Protein AF-A0A409VZ09-F1 (afdb_monomer_lite)

Sequence (257 aa):
GIKTQTAHHTEFPSAEPDEHDSYLRKPVVLPESSNTLRLLLQFVHPTSSKFPELSLLPAYELLELYCASKKYGIAAALEAASGAMFSNPAKSLGELLRQRTEFSTDGMLDIYAHSCITLPLRSVISAIPAEYHPAYRQYYNKWKSFWKASLKATRKIHPVRTMCPLARPLESYAYDMLSVELPLTGQWSKTMPLPHNDARPDFAHPLCCQAGYLTWILNGEKRALELPTFSQIMSMKAGHRSGSKKSKAGDVTSSST

Organism: NCBI:txid181874

Secondary structure (DSSP, 8-state):
------------------GGGGGGG------S-HHHHHHHHHHH-TT--S----TTS-HHHHHHHHHHHHHHT-HHHHHHHHHHHHTSHHHHHHHHHHH-S--TT-HHHHHHHHHTTTS-HHHHHHHS-GGGHHHHHHHHHHHHHHHHHHHHHHHHHS-TTS--TTHHHHHHHHHHHHH--S----PPPS----SSTT--HHHHHHHHHHHHHHHHHHTT--S---PPPHHHHHHHHHTTSSS--------------

Foldseek 3Di:
DDDDDDDDDDDDPDDDPPPVVVPVDDDDDDPADPVLVVLLVLLVDPPNPDRDDLLPDQLVSLVSNLVVCVVVVSVVSNVVSVCNCLVPLLLSLQRVQVPDPDLQPPVVNLVSLVSCLQPDLVSSCVNHDVVLNVLSVVLSVLVLVVLVVLLVQVCVVVPPPPPPPVVVVSVVVSCVSVVDPDDDPDDDDLDDDDPDPPDRPVVVVVVSCVVSVVVCVVVVVPDDPPSDGSSRSVVVVVVPPPPDPPPPPDPPDDDDD

pLDDT: mean 71.34, std 20.99, range [31.17, 97.19]

Structure (mmCIF, N/CA/C/O backbone):
data_AF-A0A409VZ09-F1
#
_entry.id   AF-A0A409VZ09-F1
#
loop_
_atom_site.group_PDB
_atom_site.id
_atom_site.type_symbol
_atom_site.label_atom_id
_atom_site.label_alt_id
_atom_site.label_comp_id
_atom_site.label_asym_id
_atom_site.label_entity_id
_atom_site.label_seq_id
_atom_site.pdbx_PDB_ins_code
_atom_site.Cartn_x
_atom_site.Cartn_y
_atom_site.Cartn_z
_atom_site.occupancy
_atom_site.B_iso_or_equiv
_atom_site.auth_seq_id
_atom_site.auth_comp_id
_atom_site.auth_asym_id
_atom_site.auth_atom_id
_atom_site.pdbx_PDB_model_num
ATOM 1 N N . GLY A 1 1 ? -29.317 66.095 57.770 1.00 42.78 1 GLY A N 1
ATOM 2 C CA . GLY A 1 1 ? -30.447 65.535 57.007 1.00 42.78 1 GLY A CA 1
ATOM 3 C C . GLY A 1 1 ? -29.894 64.659 55.909 1.00 42.78 1 GLY A C 1
ATOM 4 O O . GLY A 1 1 ? -29.153 65.164 55.078 1.00 42.78 1 GLY A O 1
ATOM 5 N N . ILE A 1 2 ? -30.166 63.357 55.966 1.00 38.47 2 ILE A N 1
ATOM 6 C CA . ILE A 1 2 ? -29.650 62.359 55.020 1.00 38.47 2 ILE A CA 1
ATOM 7 C C . ILE A 1 2 ? -30.627 62.301 53.840 1.00 38.47 2 ILE A C 1
ATOM 9 O O . ILE A 1 2 ? -31.818 62.086 54.047 1.00 38.47 2 ILE A O 1
ATOM 13 N N . LYS A 1 3 ? -30.141 62.562 52.621 1.00 47.09 3 LYS A N 1
ATOM 14 C CA . LYS A 1 3 ? -30.932 62.462 51.387 1.00 47.09 3 LYS A CA 1
ATOM 15 C C . LYS A 1 3 ? -30.877 61.023 50.880 1.00 47.09 3 LYS A C 1
ATOM 17 O O . LYS A 1 3 ? -29.812 60.545 50.502 1.00 47.09 3 LYS A O 1
ATOM 22 N N . THR A 1 4 ? -32.019 60.351 50.876 1.00 51.09 4 THR A N 1
ATOM 23 C CA . THR A 1 4 ? -32.214 59.023 50.291 1.00 51.09 4 THR A CA 1
ATOM 24 C C . THR A 1 4 ? -32.259 59.153 48.765 1.00 51.09 4 THR A C 1
ATOM 26 O O . THR A 1 4 ? -33.110 59.865 48.236 1.00 51.09 4 THR A O 1
ATOM 29 N N . GLN A 1 5 ? -31.327 58.509 48.057 1.00 49.84 5 GLN A N 1
ATOM 30 C CA . GLN A 1 5 ? -31.364 58.371 46.598 1.00 49.84 5 GLN A CA 1
ATOM 31 C C . GLN A 1 5 ? -32.248 57.179 46.224 1.00 49.84 5 GLN A C 1
ATOM 33 O O . GLN A 1 5 ? -31.995 56.049 46.635 1.00 49.84 5 GLN A O 1
ATOM 38 N N . THR A 1 6 ? -33.289 57.448 45.444 1.00 56.72 6 THR A N 1
ATOM 39 C CA . THR A 1 6 ? -34.192 56.453 44.865 1.00 56.72 6 THR A CA 1
ATOM 40 C C . THR A 1 6 ? -33.496 55.786 43.678 1.00 56.72 6 THR A C 1
ATOM 42 O O . THR A 1 6 ? -33.195 56.445 42.683 1.00 56.72 6 THR A O 1
ATOM 45 N N . ALA A 1 7 ? -33.200 54.490 43.786 1.00 53.66 7 ALA A N 1
ATOM 46 C CA . ALA A 1 7 ? -32.628 53.707 42.697 1.00 53.66 7 ALA A CA 1
ATOM 47 C C . ALA A 1 7 ? -33.707 53.426 41.639 1.00 53.66 7 ALA A C 1
ATOM 49 O O . ALA A 1 7 ? -34.714 52.779 41.925 1.00 53.66 7 ALA A O 1
ATOM 50 N N . HIS A 1 8 ? -33.498 53.918 40.417 1.00 60.47 8 HIS A N 1
ATOM 51 C CA . HIS A 1 8 ? -34.313 53.557 39.263 1.00 60.47 8 HIS A CA 1
ATOM 52 C C . HIS A 1 8 ? -33.981 52.122 38.841 1.00 60.47 8 HIS A C 1
ATOM 54 O O . HIS A 1 8 ? -32.912 51.844 38.298 1.00 60.47 8 HIS A O 1
ATOM 60 N N . HIS A 1 9 ? -34.912 51.212 39.116 1.00 56.34 9 HIS A N 1
ATOM 61 C CA . HIS A 1 9 ? -34.886 49.837 38.639 1.00 56.34 9 HIS A CA 1
ATOM 62 C C . HIS A 1 9 ? -35.042 49.865 37.112 1.00 56.34 9 HIS A C 1
ATOM 64 O O . HIS A 1 9 ? -36.108 50.190 36.597 1.00 56.34 9 HIS A O 1
ATOM 70 N N . THR A 1 10 ? -33.956 49.604 36.385 1.00 63.22 10 THR A N 1
ATOM 71 C CA . THR A 1 10 ? -34.002 49.458 34.926 1.00 63.22 10 THR A CA 1
ATOM 72 C C . THR A 1 10 ? -34.293 47.988 34.654 1.00 63.22 10 THR A C 1
ATOM 74 O O . THR A 1 10 ? -33.448 47.132 34.914 1.00 63.22 10 THR A O 1
ATOM 77 N N . GLU A 1 11 ? -35.520 47.679 34.244 1.00 61.03 11 GLU A N 1
ATOM 78 C CA . GLU A 1 11 ? -35.901 46.333 33.817 1.00 61.03 11 GLU A CA 1
ATOM 79 C C . GLU A 1 11 ? -35.105 45.979 32.556 1.00 61.03 11 GLU A C 1
ATOM 81 O O . GLU A 1 11 ? -35.225 46.631 31.519 1.00 61.03 11 GLU A O 1
ATOM 86 N N . PHE A 1 12 ? -34.235 44.975 32.669 1.00 59.72 12 PHE A N 1
ATOM 87 C CA . PHE A 1 12 ? -33.528 44.421 31.523 1.00 59.72 12 PHE A CA 1
ATOM 88 C C . PHE A 1 12 ? -34.543 43.706 30.621 1.00 59.72 12 PHE A C 1
ATOM 90 O O . PHE A 1 12 ? -35.285 42.856 31.123 1.00 59.72 12 PHE A O 1
ATOM 97 N N . PRO A 1 13 ? -34.589 44.011 29.311 1.00 67.94 13 PRO A N 1
ATOM 98 C CA . PRO A 1 13 ? -35.443 43.285 28.386 1.00 67.94 13 PRO A CA 1
ATOM 99 C C . PRO A 1 13 ? -35.050 41.806 28.407 1.00 67.94 13 PRO A C 1
ATOM 101 O O . PRO A 1 13 ? -33.875 41.457 28.276 1.00 67.94 13 PRO A O 1
ATOM 104 N N . SER A 1 14 ? -36.047 40.951 28.633 1.00 65.50 14 SER A N 1
ATOM 105 C CA . SER A 1 14 ? -35.903 39.499 28.611 1.00 65.50 14 SER A CA 1
ATOM 106 C C . SER A 1 14 ? -35.392 39.100 27.227 1.00 65.50 14 SER A C 1
ATOM 108 O O . SER A 1 14 ? -36.095 39.283 26.236 1.00 65.50 14 SER A O 1
ATOM 110 N N . ALA A 1 15 ? -34.135 38.659 27.156 1.00 68.12 15 ALA A N 1
ATOM 111 C CA . ALA A 1 15 ? -33.522 38.205 25.920 1.00 68.12 15 ALA A CA 1
ATOM 112 C C . ALA A 1 15 ? -34.282 36.966 25.441 1.00 68.12 15 ALA A C 1
ATOM 114 O O . ALA A 1 15 ? -34.261 35.928 26.109 1.00 68.12 15 ALA A O 1
ATOM 115 N N . GLU A 1 16 ? -34.986 37.091 24.316 1.00 71.00 16 GLU A N 1
ATOM 116 C CA . GLU A 1 16 ? -35.539 35.930 23.631 1.00 71.00 16 GLU A CA 1
ATOM 117 C C . GLU A 1 16 ? -34.388 34.952 23.346 1.00 71.00 16 GLU A C 1
ATOM 119 O O . GLU A 1 16 ? -33.307 35.391 22.943 1.00 71.00 16 GLU A O 1
ATOM 124 N N . PRO A 1 17 ? -34.558 33.648 23.624 1.00 63.97 17 PRO A N 1
ATOM 125 C CA . PRO A 1 17 ? -33.506 32.671 23.401 1.00 63.97 17 PRO A CA 1
ATOM 126 C C . PRO A 1 17 ? -33.157 32.651 21.912 1.00 63.97 17 PRO A C 1
ATOM 128 O O . PRO A 1 17 ? -33.951 32.197 21.091 1.00 63.97 17 PRO A O 1
ATOM 131 N N . ASP A 1 18 ? -31.969 33.164 21.586 1.00 64.06 18 ASP A N 1
ATOM 132 C CA . ASP A 1 18 ? -31.390 33.165 20.246 1.00 64.06 18 ASP A CA 1
ATOM 133 C C . ASP A 1 18 ? -31.534 31.769 19.612 1.00 64.06 18 ASP A C 1
ATOM 135 O O . ASP A 1 18 ? -30.907 30.797 20.046 1.00 64.06 18 ASP A O 1
ATOM 139 N N . GLU A 1 19 ? -32.318 31.661 18.532 1.00 64.00 19 GLU A N 1
ATOM 140 C CA . GLU A 1 19 ? -32.475 30.436 17.724 1.00 64.00 19 GLU A CA 1
ATOM 141 C C . GLU A 1 19 ? -31.134 29.891 17.181 1.00 64.00 19 GLU A C 1
ATOM 143 O O . GLU A 1 19 ? -31.059 28.771 16.665 1.00 64.00 19 GLU A O 1
ATOM 148 N N . HIS A 1 20 ? -30.048 30.652 17.327 1.00 59.78 20 HIS A N 1
ATOM 149 C CA . HIS A 1 20 ? -28.695 30.256 16.962 1.00 59.78 20 HIS A CA 1
ATOM 150 C C . HIS A 1 20 ? -28.139 29.071 17.772 1.00 59.78 20 HIS A C 1
ATOM 152 O O . HIS A 1 20 ? -27.317 28.320 17.236 1.00 59.78 20 HIS A O 1
ATOM 158 N N . ASP A 1 21 ? -28.626 28.818 18.992 1.00 57.88 21 ASP A N 1
ATOM 159 C CA . ASP A 1 21 ? -28.161 27.690 19.823 1.00 57.88 21 ASP A CA 1
ATOM 160 C C . ASP A 1 21 ? -28.683 26.316 19.340 1.00 57.88 21 ASP A C 1
ATOM 162 O O . ASP A 1 21 ? -28.149 25.260 19.696 1.00 57.88 21 ASP A O 1
ATOM 166 N N . SER A 1 22 ? -29.690 26.306 18.456 1.00 61.69 22 SER A N 1
ATOM 167 C CA . SER A 1 22 ? -30.287 25.092 17.870 1.00 61.69 22 SER A CA 1
ATOM 168 C C . SER A 1 22 ? -29.342 24.351 16.908 1.00 61.69 22 SER A C 1
ATOM 170 O O . SER A 1 22 ? -29.410 23.126 16.753 1.00 61.69 22 SER A O 1
ATOM 172 N N . TYR A 1 23 ? -28.398 25.064 16.284 1.00 59.06 23 TYR A N 1
ATOM 173 C CA . TYR A 1 23 ? -27.475 24.475 15.307 1.00 59.06 23 TYR A CA 1
ATOM 174 C C . TYR A 1 23 ? -26.256 23.796 15.942 1.00 59.06 23 TYR A C 1
ATOM 176 O O . TYR A 1 23 ? -25.595 22.993 15.282 1.00 59.06 23 TYR A O 1
ATOM 184 N N . LEU A 1 24 ? -25.981 24.046 17.225 1.00 60.31 24 LEU A N 1
ATOM 185 C CA . LEU A 1 24 ? -24.760 23.585 17.893 1.00 60.31 24 LEU A CA 1
ATOM 186 C C . LEU A 1 24 ? -24.816 22.140 18.416 1.00 60.31 24 LEU A C 1
ATOM 188 O O . LEU A 1 24 ? -23.841 21.663 18.992 1.00 60.31 24 LEU A O 1
ATOM 192 N N . ARG A 1 25 ? -25.926 21.410 18.226 1.00 69.31 25 ARG A N 1
ATOM 193 C CA . ARG A 1 25 ? -26.103 20.063 18.814 1.00 69.31 25 ARG A CA 1
ATOM 194 C C . ARG A 1 25 ? -26.535 18.968 17.847 1.00 69.31 25 ARG A C 1
ATOM 196 O O . ARG A 1 25 ? -26.933 17.894 18.296 1.00 69.31 25 ARG A O 1
ATOM 203 N N . LYS A 1 26 ? -26.468 19.186 16.531 1.00 81.19 26 LYS A N 1
ATOM 204 C CA . LYS A 1 26 ? -26.746 18.090 15.591 1.00 81.19 26 LYS A CA 1
ATOM 205 C C . LYS A 1 26 ? -25.547 17.131 15.563 1.00 81.19 26 LYS A C 1
ATOM 207 O O . LYS A 1 26 ? -24.449 17.570 15.220 1.00 81.19 26 LYS A O 1
ATOM 212 N N . PRO A 1 27 ? -25.721 15.847 15.928 1.00 85.69 27 PRO A N 1
ATOM 213 C CA . PRO A 1 27 ? -24.630 14.884 15.897 1.00 85.69 27 PRO A CA 1
ATOM 214 C C . PRO A 1 27 ? -24.146 14.701 14.458 1.00 85.69 27 PRO A C 1
ATOM 216 O O . PRO A 1 27 ? -24.939 14.459 13.547 1.00 85.69 27 PRO A O 1
ATOM 219 N N . VAL A 1 28 ? -22.835 14.813 14.254 1.00 88.38 28 VAL A N 1
ATOM 220 C CA . VAL A 1 28 ? -22.210 14.535 12.960 1.00 88.38 28 VAL A CA 1
ATOM 221 C C . VAL A 1 28 ? -22.008 13.029 12.850 1.00 88.38 28 VAL A C 1
ATOM 223 O O . VAL A 1 28 ? -21.259 12.438 13.627 1.00 88.38 28 VAL A O 1
ATOM 226 N N . VAL A 1 29 ? -22.684 12.401 11.890 1.00 91.94 29 VAL A N 1
ATOM 227 C CA . VAL A 1 29 ? -22.508 10.974 11.601 1.00 91.94 29 VAL A CA 1
ATOM 228 C C . VAL A 1 29 ? -21.299 10.810 10.688 1.00 91.94 29 VAL A C 1
ATOM 230 O O . VAL A 1 29 ? -21.291 11.313 9.565 1.00 91.94 29 VAL A O 1
ATOM 233 N N . LEU A 1 30 ? -20.281 10.103 11.173 1.00 93.69 30 LEU A N 1
ATOM 234 C CA . LEU A 1 30 ? -19.078 9.774 10.413 1.00 93.69 30 LEU A CA 1
ATOM 235 C C . LEU A 1 30 ? -19.081 8.271 10.086 1.00 93.69 30 LEU A C 1
ATOM 237 O O . LEU A 1 30 ? -19.392 7.472 10.969 1.00 93.69 30 LEU A O 1
ATOM 241 N N . PRO A 1 31 ? -18.784 7.870 8.835 1.00 93.50 31 PRO A N 1
ATOM 242 C CA . PRO A 1 31 ? -18.840 6.468 8.417 1.00 93.50 31 PRO A CA 1
ATOM 243 C C . PRO A 1 31 ? -17.639 5.632 8.883 1.00 93.50 31 PRO A C 1
ATOM 245 O O . PRO A 1 31 ? -17.668 4.410 8.761 1.00 93.50 31 PRO A O 1
ATOM 248 N N . GLU A 1 32 ? -16.563 6.263 9.354 1.00 95.00 32 GLU A N 1
ATOM 249 C CA . GLU A 1 32 ? -15.364 5.566 9.812 1.00 95.00 32 GLU A CA 1
ATOM 250 C C . GLU A 1 32 ? -15.579 4.874 11.164 1.00 95.00 32 GLU A C 1
ATOM 252 O O . GLU A 1 32 ? -16.405 5.284 11.984 1.00 95.00 32 GLU A O 1
ATOM 257 N N . SER A 1 33 ? -14.791 3.829 11.425 1.00 95.31 33 SER A N 1
ATOM 258 C CA . SER A 1 33 ? -14.835 3.129 12.706 1.00 95.31 33 SER A CA 1
ATOM 259 C C . SER A 1 33 ? -14.464 4.060 13.867 1.00 95.31 33 SER A C 1
ATOM 261 O O . SER A 1 33 ? -13.650 4.982 13.738 1.00 95.31 33 SER A O 1
ATOM 263 N N . SER A 1 34 ? -15.029 3.791 15.047 1.00 95.56 34 SER A N 1
ATOM 264 C CA . SER A 1 34 ? -14.731 4.563 16.261 1.00 95.56 34 SER A CA 1
ATOM 265 C C . SER A 1 34 ? -13.236 4.562 16.598 1.00 95.56 34 SER A C 1
ATOM 267 O O . SER A 1 34 ? -12.713 5.570 17.074 1.00 95.56 34 SER A O 1
ATOM 269 N N . ASN A 1 35 ? -12.527 3.466 16.305 1.00 96.25 35 ASN A N 1
ATOM 270 C CA . ASN A 1 35 ? -11.086 3.375 16.514 1.00 96.25 35 ASN A CA 1
ATOM 271 C C . ASN A 1 35 ? -10.307 4.303 15.569 1.00 96.25 35 ASN A C 1
ATOM 273 O O . ASN A 1 35 ? -9.447 5.055 16.029 1.00 96.25 35 ASN A O 1
ATOM 277 N N . THR A 1 36 ? -10.655 4.316 14.279 1.00 96.88 36 THR A N 1
ATOM 278 C CA . THR A 1 36 ? -10.048 5.206 13.279 1.00 96.88 36 THR A CA 1
ATOM 279 C C . THR A 1 36 ? -10.264 6.678 13.629 1.00 96.88 36 THR A C 1
ATOM 281 O O . THR A 1 36 ? -9.314 7.462 13.624 1.00 96.88 36 THR A O 1
ATOM 284 N N . LEU A 1 37 ? -11.486 7.055 14.022 1.00 96.50 37 LEU A N 1
ATOM 285 C CA . LEU A 1 37 ? -11.794 8.423 14.456 1.00 96.50 37 LEU A CA 1
ATOM 286 C C . LEU A 1 37 ? -11.016 8.815 15.716 1.00 96.50 37 LEU A C 1
ATOM 288 O O . LEU A 1 37 ? -10.477 9.918 15.792 1.00 96.50 37 LEU A O 1
ATOM 292 N N . ARG A 1 38 ? -10.897 7.901 16.686 1.00 95.62 38 ARG A N 1
ATOM 293 C CA . ARG A 1 38 ? -10.099 8.121 17.897 1.00 95.62 38 ARG A CA 1
ATOM 294 C C . ARG A 1 38 ? -8.628 8.378 17.565 1.00 95.62 38 ARG A C 1
ATOM 296 O O . ARG A 1 38 ? -8.043 9.294 18.134 1.00 95.62 38 ARG A O 1
ATOM 303 N N . LEU A 1 39 ? -8.041 7.598 16.656 1.00 96.56 39 LEU A N 1
ATOM 304 C CA . LEU A 1 39 ? -6.657 7.790 16.213 1.00 96.56 39 LEU A CA 1
ATOM 305 C C . LEU A 1 39 ? -6.484 9.133 15.498 1.00 96.56 39 LEU A C 1
ATOM 307 O O . LEU A 1 39 ? -5.564 9.875 15.827 1.00 96.56 39 LEU A O 1
ATOM 311 N N . LEU A 1 40 ? -7.394 9.493 14.589 1.00 96.38 40 LEU A N 1
ATOM 312 C CA . LEU A 1 40 ? -7.363 10.794 13.914 1.00 96.38 40 LEU A CA 1
ATOM 313 C C . LEU A 1 40 ? -7.428 11.965 14.892 1.00 96.38 40 LEU A C 1
ATOM 315 O O . LEU A 1 40 ? -6.641 12.903 14.778 1.00 96.38 40 LEU A O 1
ATOM 319 N N . LEU A 1 41 ? -8.329 11.903 15.875 1.00 95.12 41 LEU A N 1
ATOM 320 C CA . LEU A 1 41 ? -8.459 12.953 16.882 1.00 95.12 41 LEU A CA 1
ATOM 321 C C . LEU A 1 41 ? -7.177 13.121 17.704 1.00 95.12 41 LEU A C 1
ATOM 323 O O . LEU A 1 41 ? -6.856 14.248 18.071 1.00 95.12 41 LEU A O 1
ATOM 327 N N . GLN A 1 42 ? -6.403 12.054 17.936 1.00 95.31 42 GLN A N 1
ATOM 328 C CA . GLN A 1 42 ? -5.097 12.166 18.598 1.00 95.31 42 GLN A CA 1
ATOM 329 C C . GLN A 1 42 ? -4.073 12.953 17.770 1.00 95.31 42 GLN A C 1
ATOM 331 O O . GLN A 1 42 ? -3.251 13.644 18.361 1.00 95.31 42 GLN A O 1
ATOM 336 N N . PHE A 1 43 ? -4.141 12.900 16.435 1.00 95.19 43 PHE A N 1
ATOM 337 C CA . PHE A 1 43 ? -3.289 13.716 15.559 1.00 95.19 43 PHE A CA 1
ATOM 338 C C . PHE A 1 43 ? -3.743 15.176 15.456 1.00 95.19 43 PHE A C 1
ATOM 340 O O . PHE A 1 43 ? -2.925 16.045 15.167 1.00 95.19 43 PHE A O 1
ATOM 347 N N . VAL A 1 44 ? -5.036 15.449 15.654 1.00 94.12 44 VAL A N 1
ATOM 348 C CA . VAL A 1 44 ? -5.598 16.809 15.579 1.00 94.12 44 VAL A CA 1
ATOM 349 C C . VAL A 1 44 ? -5.465 17.546 16.911 1.00 94.12 44 VAL A C 1
ATOM 351 O O . VAL A 1 44 ? -5.259 18.759 16.923 1.00 94.12 44 VAL A O 1
ATOM 354 N N . HIS A 1 45 ? -5.582 16.841 18.039 1.00 92.38 45 HIS A N 1
ATOM 355 C CA . HIS A 1 45 ? -5.544 17.472 19.353 1.00 92.38 45 HIS A CA 1
ATOM 356 C C . HIS A 1 45 ? -4.124 17.924 19.732 1.00 92.38 45 HIS A C 1
ATOM 358 O O . HIS A 1 45 ? -3.255 17.077 19.947 1.00 92.38 45 HIS A O 1
ATOM 364 N N . PRO A 1 46 ? -3.893 19.234 19.946 1.00 76.56 46 PRO A N 1
ATOM 365 C CA . PRO A 1 46 ? -2.568 19.763 20.280 1.00 76.56 46 PRO A CA 1
ATOM 366 C C . PRO A 1 46 ? -2.084 19.342 21.676 1.00 76.56 46 PRO A C 1
ATOM 368 O O . PRO A 1 46 ? -0.901 19.433 21.982 1.00 76.56 46 PRO A O 1
ATOM 371 N N . THR A 1 47 ? -2.996 18.887 22.539 1.00 81.19 47 THR A N 1
ATOM 372 C CA . THR A 1 47 ? -2.708 18.458 23.913 1.00 81.19 47 THR A CA 1
ATOM 373 C C . THR A 1 47 ? -2.270 16.999 24.020 1.00 81.19 47 THR A C 1
ATOM 375 O O . THR A 1 47 ? -1.809 16.582 25.084 1.00 81.19 47 THR A O 1
ATOM 378 N N . SER A 1 48 ? -2.382 16.215 22.944 1.00 76.94 48 SER A N 1
ATOM 379 C CA . SER A 1 48 ? -1.866 14.848 22.913 1.00 76.94 48 SER A CA 1
ATOM 380 C C . SER A 1 48 ? -0.344 14.896 22.841 1.00 76.94 48 SER A C 1
ATOM 382 O O . SER A 1 48 ? 0.248 15.010 21.775 1.00 76.94 48 SER A O 1
ATOM 384 N N . SER A 1 49 ? 0.313 14.798 23.994 1.00 74.56 49 SER A N 1
ATOM 385 C CA . SER A 1 49 ? 1.779 14.819 24.096 1.00 74.56 49 SER A CA 1
ATOM 386 C C . SER A 1 49 ? 2.468 13.612 23.448 1.00 74.56 49 SER A C 1
ATOM 388 O O . SER A 1 49 ? 3.694 13.580 23.358 1.00 74.56 49 SER A O 1
ATOM 390 N N . LYS A 1 50 ? 1.703 12.606 23.004 1.00 84.31 50 LYS A N 1
ATOM 391 C CA . LYS A 1 50 ? 2.212 11.394 22.363 1.00 84.31 50 LYS A CA 1
ATOM 392 C C . LYS A 1 50 ? 1.419 11.091 21.098 1.00 84.31 50 LYS A C 1
ATOM 394 O O . LYS A 1 50 ? 0.199 10.957 21.155 1.00 84.31 50 LYS A O 1
ATOM 399 N N . PHE A 1 51 ? 2.133 10.939 19.985 1.00 88.25 51 PHE A N 1
ATOM 400 C CA . PHE A 1 51 ? 1.573 10.362 18.768 1.00 88.25 51 PHE A CA 1
ATOM 401 C C . PHE A 1 51 ? 1.172 8.900 19.017 1.00 88.25 51 PHE A C 1
ATOM 403 O O . PHE A 1 51 ? 1.860 8.209 19.777 1.00 88.25 51 PHE A O 1
ATOM 410 N N . PRO A 1 52 ? 0.079 8.416 18.402 1.00 92.44 52 PRO A N 1
ATOM 411 C CA . PRO A 1 52 ? -0.314 7.021 18.530 1.00 92.44 52 PRO A CA 1
ATOM 412 C C . PRO A 1 52 ? 0.753 6.087 17.954 1.00 92.44 52 PRO A C 1
ATOM 414 O O . PRO A 1 52 ? 1.301 6.326 16.878 1.00 92.44 52 PRO A O 1
ATOM 417 N N . GLU A 1 53 ? 1.000 4.983 18.653 1.00 93.88 53 GLU A N 1
ATOM 418 C CA . GLU A 1 53 ? 1.858 3.900 18.174 1.00 93.88 53 GLU A CA 1
ATOM 419 C C . GLU A 1 53 ? 1.118 3.115 17.079 1.00 93.88 53 GLU A C 1
ATOM 421 O O . GLU A 1 53 ? 0.200 2.345 17.363 1.00 93.88 53 GLU A O 1
ATOM 426 N N . LEU A 1 54 ? 1.499 3.321 15.815 1.00 95.75 54 LEU A N 1
ATOM 427 C CA . LEU A 1 54 ? 0.841 2.681 14.667 1.00 95.75 54 LEU A CA 1
ATOM 428 C C . LEU A 1 54 ? 1.451 1.320 14.292 1.00 95.75 54 LEU A C 1
ATOM 430 O O . LEU A 1 54 ? 0.833 0.551 13.564 1.00 95.75 54 LEU A O 1
ATOM 434 N N . SER A 1 55 ? 2.650 0.996 14.783 1.00 92.06 55 SER A N 1
ATOM 435 C CA . SER A 1 55 ? 3.405 -0.207 14.384 1.00 92.06 55 SER A CA 1
ATOM 436 C C . SER A 1 55 ? 2.714 -1.532 14.734 1.00 92.06 55 SER A C 1
ATOM 438 O O . SER A 1 55 ? 3.001 -2.565 14.127 1.00 92.06 55 SER A O 1
ATOM 440 N N . LEU A 1 56 ? 1.800 -1.497 15.705 1.00 92.50 56 LEU A N 1
ATOM 441 C CA . LEU A 1 56 ? 1.066 -2.656 16.211 1.00 92.50 56 LEU A CA 1
ATOM 442 C C . LEU A 1 56 ? -0.31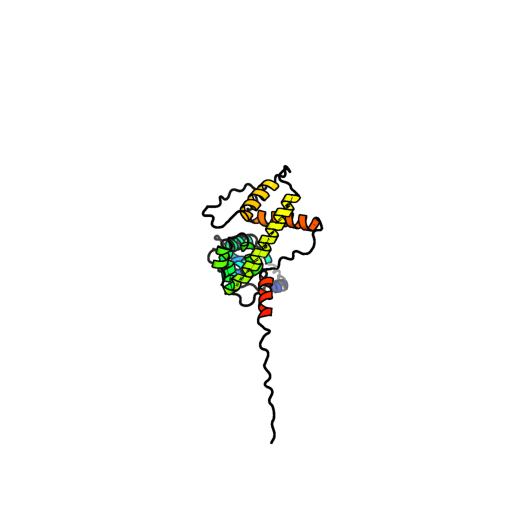7 -2.818 15.575 1.00 92.50 56 LEU A C 1
ATOM 444 O O . LEU A 1 56 ? -0.986 -3.819 15.831 1.00 92.50 56 LEU A O 1
ATOM 448 N N . LEU A 1 57 ? -0.759 -1.843 14.778 1.00 94.25 57 LEU A N 1
ATOM 449 C CA . LEU A 1 57 ? -2.071 -1.900 14.156 1.00 94.25 57 LEU A CA 1
ATOM 450 C C . LEU A 1 57 ? -2.069 -2.893 12.986 1.00 94.25 57 LEU A C 1
ATOM 452 O O . LEU A 1 57 ? -1.102 -2.954 12.220 1.00 94.25 57 LEU A O 1
ATOM 456 N N . PRO A 1 58 ? -3.152 -3.665 12.815 1.00 92.12 58 PRO A N 1
ATOM 457 C CA . PRO A 1 58 ? -3.296 -4.544 11.665 1.00 92.12 58 PRO A CA 1
ATOM 458 C C . PRO A 1 58 ? -3.426 -3.726 10.373 1.00 92.12 58 PRO A C 1
ATOM 460 O O . PRO A 1 5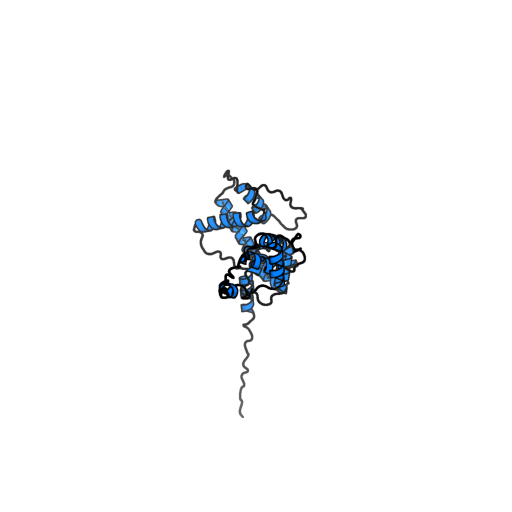8 ? -3.895 -2.583 10.385 1.00 92.12 58 PRO A O 1
ATOM 463 N N . ALA A 1 59 ? -3.057 -4.323 9.234 1.00 89.62 59 ALA A N 1
ATOM 464 C CA . ALA A 1 59 ? -3.015 -3.609 7.956 1.00 89.62 59 ALA A CA 1
ATOM 465 C C . ALA A 1 59 ? -4.342 -2.926 7.571 1.00 89.62 59 ALA A C 1
ATOM 467 O O . ALA A 1 59 ? -4.317 -1.845 6.987 1.00 89.62 59 ALA A O 1
ATOM 468 N N . TYR A 1 60 ? -5.494 -3.515 7.914 1.00 87.56 60 TYR A N 1
ATOM 469 C CA . TYR A 1 60 ? -6.799 -2.915 7.615 1.00 87.56 60 TYR A CA 1
ATOM 470 C C . TYR A 1 60 ? -7.076 -1.640 8.428 1.00 87.56 60 TYR A C 1
ATOM 472 O O . TYR A 1 60 ? -7.637 -0.699 7.878 1.00 87.56 60 TYR A O 1
ATOM 480 N N . GLU A 1 61 ? -6.651 -1.562 9.693 1.00 92.31 61 GLU A N 1
ATOM 481 C CA . GLU A 1 61 ? -6.838 -0.357 10.520 1.00 92.31 61 GLU A CA 1
ATOM 482 C C . GLU A 1 61 ? -5.899 0.762 10.086 1.00 92.31 61 GLU A C 1
ATOM 484 O O . GLU A 1 61 ? -6.307 1.918 9.996 1.00 92.31 61 GLU A O 1
ATOM 489 N N . LEU A 1 62 ? -4.650 0.418 9.755 1.00 93.62 62 LEU A N 1
ATOM 490 C CA . LEU A 1 62 ? -3.706 1.370 9.168 1.00 93.62 62 LEU A CA 1
ATOM 491 C C . LEU A 1 62 ? -4.248 1.966 7.870 1.00 93.62 62 LEU A C 1
ATOM 493 O O . LEU A 1 62 ? -4.115 3.163 7.617 1.00 93.62 62 LEU A O 1
ATOM 497 N N . LEU A 1 63 ? -4.889 1.121 7.069 1.00 88.12 63 LEU A N 1
ATOM 498 C CA . LEU A 1 63 ? -5.523 1.517 5.830 1.00 88.12 63 LEU A CA 1
ATOM 499 C C . LEU A 1 63 ? -6.743 2.418 6.063 1.00 88.12 63 LEU A C 1
ATOM 501 O O . LEU A 1 63 ? -6.834 3.470 5.432 1.00 88.12 63 LEU A O 1
ATOM 505 N N . GLU A 1 64 ? -7.654 2.055 6.973 1.00 91.06 64 GLU A N 1
ATOM 506 C CA . GLU A 1 64 ? -8.778 2.923 7.355 1.00 91.06 64 GLU A CA 1
ATOM 507 C C . GLU A 1 64 ? -8.282 4.300 7.808 1.00 91.06 64 GLU A C 1
ATOM 509 O O . GLU A 1 64 ? -8.785 5.326 7.339 1.00 91.06 64 GLU A O 1
ATOM 514 N N . LEU A 1 65 ? -7.245 4.325 8.653 1.00 95.69 65 LEU A N 1
ATOM 515 C CA . LEU A 1 65 ? -6.614 5.552 9.120 1.00 95.69 65 LEU A CA 1
ATOM 516 C C . LEU A 1 65 ? -6.031 6.369 7.965 1.00 95.69 65 LEU A C 1
ATOM 518 O O . LEU A 1 65 ? -6.261 7.576 7.911 1.00 95.69 65 LEU A O 1
ATOM 522 N N . TYR A 1 66 ? -5.324 5.745 7.021 1.00 92.75 66 TYR A N 1
ATOM 523 C CA . TYR A 1 66 ? -4.790 6.421 5.835 1.00 92.75 66 TYR A CA 1
ATOM 524 C C . TYR A 1 66 ? -5.898 7.074 4.997 1.00 92.75 66 TYR A C 1
ATOM 526 O O . TYR A 1 66 ? -5.807 8.253 4.642 1.00 92.75 66 TYR A O 1
ATOM 534 N N . CYS A 1 67 ? -6.976 6.338 4.716 1.00 89.31 67 CYS A N 1
ATOM 535 C CA . CYS A 1 67 ? -8.097 6.836 3.920 1.00 89.31 67 CYS A CA 1
ATOM 536 C C . CYS A 1 67 ? -8.817 7.989 4.609 1.00 89.31 67 CYS A C 1
ATOM 538 O O . CYS A 1 67 ? -9.083 9.016 3.980 1.00 89.31 67 CYS A O 1
ATOM 540 N N . ALA A 1 68 ? -9.091 7.835 5.901 1.00 94.75 68 ALA A N 1
ATOM 541 C CA . ALA A 1 68 ? -9.738 8.856 6.702 1.00 94.75 68 ALA A CA 1
ATOM 542 C C . ALA A 1 68 ? -8.846 10.106 6.821 1.00 94.75 68 ALA A C 1
ATOM 544 O O . ALA A 1 68 ? -9.316 11.221 6.605 1.00 94.75 68 ALA A O 1
ATOM 545 N N . SER A 1 69 ? -7.536 9.936 7.033 1.00 95.94 69 SER A N 1
ATOM 546 C CA . SER A 1 69 ? -6.565 11.043 7.066 1.00 95.94 69 SER A CA 1
ATOM 547 C C . SER A 1 69 ? -6.554 11.828 5.758 1.00 95.94 69 SER A C 1
ATOM 549 O O . SER A 1 69 ? -6.559 13.057 5.773 1.00 95.94 69 SER A O 1
ATOM 551 N N . LYS A 1 70 ? -6.592 11.127 4.616 1.00 91.56 70 LYS A N 1
ATOM 552 C CA . LYS A 1 70 ? -6.676 11.753 3.291 1.00 91.56 70 LYS A CA 1
ATOM 553 C C . LYS A 1 70 ? -8.001 12.492 3.092 1.00 91.56 70 LYS A C 1
ATOM 555 O O . LYS A 1 70 ? -7.990 13.615 2.599 1.00 91.56 70 LYS A O 1
ATOM 560 N N . LYS A 1 71 ? -9.126 11.881 3.483 1.00 93.75 71 LYS A N 1
ATOM 561 C CA . LYS A 1 71 ? -10.476 12.460 3.369 1.00 93.75 71 LYS A CA 1
ATOM 562 C C . LYS A 1 71 ? -10.621 13.746 4.184 1.00 93.75 71 LYS A C 1
ATOM 564 O O . LYS A 1 71 ? -11.201 14.708 3.694 1.00 93.75 71 LYS A O 1
ATOM 569 N N . TYR A 1 72 ? -10.085 13.760 5.403 1.00 95.81 72 TYR A N 1
ATOM 570 C CA . TYR A 1 72 ? -10.190 14.891 6.328 1.00 95.81 72 TYR A CA 1
ATOM 571 C C . TYR A 1 72 ? -9.007 15.869 6.256 1.00 95.81 72 TYR A C 1
ATOM 573 O O . TYR A 1 72 ? -8.991 16.855 6.984 1.00 95.81 72 TYR A O 1
ATOM 581 N N . GLY A 1 73 ? -8.017 15.624 5.390 1.00 94.81 73 GLY A N 1
ATOM 582 C CA . GLY A 1 73 ? -6.871 16.520 5.205 1.00 94.81 73 GLY A CA 1
ATOM 583 C C . GLY A 1 73 ? -5.894 16.565 6.388 1.00 94.81 73 GLY A C 1
ATOM 584 O O . GLY A 1 73 ? -5.192 17.558 6.567 1.00 94.81 73 GLY A O 1
ATOM 585 N N . ILE A 1 74 ? -5.822 15.506 7.201 1.00 96.12 74 ILE A N 1
ATOM 586 C CA . ILE A 1 74 ? -4.951 15.448 8.385 1.00 96.12 74 ILE A CA 1
ATOM 587 C C . ILE A 1 74 ? -3.571 14.930 7.957 1.00 96.12 74 ILE A C 1
ATOM 589 O O . ILE A 1 74 ? -3.289 13.732 8.004 1.00 96.12 74 ILE A O 1
ATOM 593 N N . ALA A 1 75 ? -2.706 15.844 7.508 1.00 94.44 75 ALA A N 1
ATOM 594 C CA . ALA A 1 75 ? -1.415 15.514 6.893 1.00 94.44 75 ALA A CA 1
ATOM 595 C C . ALA A 1 75 ? -0.488 14.673 7.793 1.00 94.44 75 ALA A C 1
ATOM 597 O O . ALA A 1 75 ? 0.103 13.705 7.319 1.00 94.44 75 ALA A O 1
ATOM 598 N N . ALA A 1 76 ? -0.406 14.985 9.091 1.00 94.25 76 ALA A N 1
ATOM 599 C CA . ALA A 1 76 ? 0.439 14.244 10.033 1.00 94.25 76 ALA A CA 1
ATOM 600 C C . ALA A 1 76 ? -0.001 12.776 10.187 1.00 94.25 76 ALA A C 1
ATOM 602 O O . ALA A 1 76 ? 0.826 11.866 10.158 1.00 94.25 76 ALA A O 1
ATOM 603 N N . ALA A 1 77 ? -1.313 12.542 10.288 1.00 95.94 77 ALA A N 1
ATOM 604 C CA . ALA A 1 77 ? -1.877 11.198 10.350 1.00 95.94 77 ALA A CA 1
ATOM 605 C C . ALA A 1 77 ? -1.666 10.445 9.029 1.00 95.94 77 ALA A C 1
ATOM 607 O O . ALA A 1 77 ? -1.310 9.269 9.040 1.00 95.94 77 ALA A O 1
ATOM 608 N N . LEU A 1 78 ? -1.815 11.138 7.894 1.00 94.19 78 LEU A N 1
ATOM 609 C CA . LEU A 1 78 ? -1.582 10.568 6.569 1.00 94.19 78 LEU A CA 1
ATOM 610 C C . LEU A 1 78 ? -0.133 10.097 6.407 1.00 94.19 78 LEU A C 1
ATOM 612 O O . LEU A 1 78 ? 0.094 8.983 5.932 1.00 94.19 78 LEU A O 1
ATOM 616 N N . GLU A 1 79 ? 0.842 10.918 6.804 1.00 92.56 79 GLU A N 1
ATOM 617 C CA . GLU A 1 79 ? 2.261 10.559 6.735 1.00 92.56 79 GLU A CA 1
ATOM 618 C C . GLU A 1 79 ? 2.587 9.385 7.665 1.00 92.56 79 GLU A C 1
ATOM 620 O O . GLU A 1 79 ? 3.205 8.411 7.228 1.00 92.56 79 GLU A O 1
ATOM 625 N N . ALA A 1 80 ? 2.124 9.438 8.918 1.00 94.62 80 ALA A N 1
ATOM 626 C CA . ALA A 1 80 ? 2.358 8.381 9.898 1.00 94.62 80 ALA A CA 1
ATOM 627 C C . ALA A 1 80 ? 1.741 7.044 9.457 1.00 94.62 80 ALA A C 1
ATOM 629 O O . ALA A 1 80 ? 2.417 6.012 9.473 1.00 94.62 80 ALA A O 1
ATOM 630 N N . ALA A 1 81 ? 0.484 7.064 9.001 1.00 93.50 81 ALA A N 1
ATOM 631 C CA . ALA A 1 81 ? -0.199 5.882 8.488 1.00 93.50 81 ALA A CA 1
ATOM 632 C C . ALA A 1 81 ? 0.511 5.330 7.248 1.00 93.50 81 ALA A C 1
ATOM 634 O O . ALA A 1 81 ? 0.776 4.134 7.187 1.00 93.50 81 ALA A O 1
ATOM 635 N N . SER A 1 82 ? 0.911 6.190 6.304 1.00 89.75 82 SER A N 1
ATOM 636 C CA . SER A 1 82 ? 1.678 5.768 5.122 1.00 89.75 82 SER A CA 1
ATOM 637 C C . SER A 1 82 ? 2.985 5.080 5.519 1.00 89.75 82 SER A C 1
ATOM 639 O O . SER A 1 82 ? 3.278 3.983 5.045 1.00 89.75 82 SER A O 1
ATOM 641 N N . GLY A 1 83 ? 3.757 5.690 6.423 1.00 91.06 83 GLY A N 1
ATOM 642 C CA . GLY A 1 83 ? 5.015 5.123 6.906 1.00 91.06 83 GLY A CA 1
ATOM 643 C C . GLY A 1 83 ? 4.824 3.750 7.554 1.00 91.06 83 GLY A C 1
ATOM 644 O O . GLY A 1 83 ? 5.562 2.814 7.246 1.00 91.06 83 GLY A O 1
ATOM 6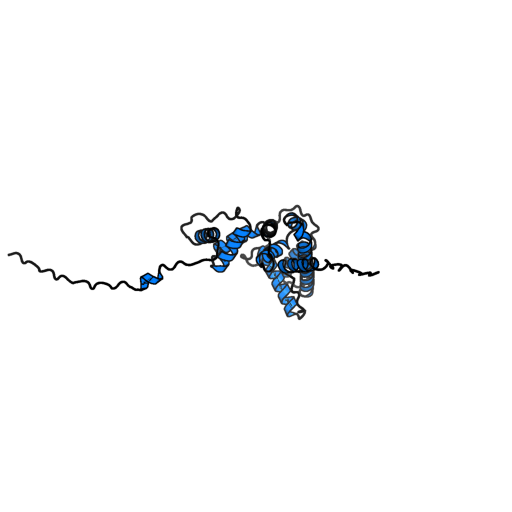45 N N . ALA A 1 84 ? 3.796 3.601 8.393 1.00 93.00 84 ALA A N 1
ATOM 646 C CA . ALA A 1 84 ? 3.464 2.326 9.022 1.00 93.00 84 ALA A CA 1
ATOM 647 C C . ALA A 1 84 ? 3.010 1.272 7.993 1.00 93.00 84 ALA A C 1
ATOM 649 O O . ALA A 1 84 ? 3.545 0.161 7.980 1.00 93.00 84 ALA A O 1
ATOM 650 N N . MET A 1 85 ? 2.096 1.626 7.081 1.00 86.31 85 MET A N 1
ATOM 651 C CA . MET A 1 85 ? 1.568 0.732 6.040 1.00 86.31 85 MET A CA 1
ATOM 652 C C . MET A 1 85 ? 2.662 0.175 5.125 1.00 86.31 85 MET A C 1
ATOM 654 O O . MET A 1 85 ? 2.646 -1.016 4.795 1.00 86.31 85 MET A O 1
ATOM 658 N N . PHE A 1 86 ? 3.599 1.032 4.712 1.00 86.00 86 PHE A N 1
ATOM 659 C CA . PHE A 1 86 ? 4.649 0.694 3.748 1.00 86.00 86 PHE A CA 1
ATOM 660 C C . PHE A 1 86 ? 5.959 0.237 4.396 1.00 86.00 86 PHE A C 1
ATOM 662 O O . PHE A 1 86 ? 6.914 -0.061 3.684 1.00 86.00 86 PHE A O 1
ATOM 669 N N . SER A 1 87 ? 6.001 0.096 5.724 1.00 91.94 87 SER A N 1
ATOM 670 C CA . SER A 1 87 ? 7.142 -0.510 6.422 1.00 91.94 87 SER A CA 1
ATOM 671 C C . SER A 1 87 ? 7.354 -1.982 6.033 1.00 91.94 87 SER A C 1
ATOM 673 O O . SER A 1 87 ? 8.488 -2.451 5.940 1.00 91.94 87 SER A O 1
ATOM 675 N N . ASN A 1 88 ? 6.266 -2.716 5.763 1.00 91.94 88 ASN A N 1
ATOM 676 C CA . ASN A 1 88 ? 6.296 -4.092 5.267 1.00 91.94 88 ASN A CA 1
ATOM 677 C C . ASN A 1 88 ? 5.105 -4.365 4.328 1.00 91.94 88 ASN A C 1
ATOM 679 O O . ASN A 1 88 ? 4.140 -5.034 4.713 1.00 91.94 88 ASN A O 1
ATOM 683 N N . PRO A 1 89 ? 5.147 -3.864 3.080 1.00 90.25 89 PRO A N 1
ATOM 684 C CA . PRO A 1 89 ? 3.985 -3.897 2.198 1.00 90.25 89 PRO A CA 1
ATOM 685 C C . PRO A 1 89 ? 3.597 -5.328 1.802 1.00 90.25 89 PRO A C 1
ATOM 687 O O . PRO A 1 89 ? 2.417 -5.594 1.591 1.00 90.25 89 PRO A O 1
ATOM 690 N N . ALA A 1 90 ? 4.548 -6.269 1.779 1.00 94.06 90 ALA A N 1
ATOM 691 C CA . ALA A 1 90 ? 4.277 -7.676 1.472 1.00 94.06 90 ALA A CA 1
ATOM 692 C C . ALA A 1 90 ? 3.427 -8.354 2.559 1.00 94.06 90 ALA A C 1
ATOM 694 O O . ALA A 1 90 ? 2.466 -9.058 2.244 1.00 94.06 90 ALA A O 1
ATOM 695 N N . LYS A 1 91 ? 3.768 -8.128 3.836 1.00 93.69 91 LYS A N 1
ATOM 696 C CA . LYS A 1 91 ? 2.990 -8.642 4.969 1.00 93.69 91 LYS A CA 1
ATOM 697 C C . LYS A 1 91 ? 1.585 -8.045 4.966 1.00 93.69 91 LYS A C 1
ATOM 699 O O . LYS A 1 91 ? 0.619 -8.800 5.041 1.00 93.69 91 LYS A O 1
ATOM 704 N N . SER A 1 92 ? 1.481 -6.729 4.790 1.00 91.56 92 SER A N 1
ATOM 705 C CA . SER A 1 92 ? 0.204 -6.011 4.744 1.00 91.56 92 SER A CA 1
ATOM 706 C C . SER A 1 92 ? -0.694 -6.483 3.598 1.00 91.56 92 SER A C 1
ATOM 708 O O . SER A 1 92 ? -1.877 -6.743 3.809 1.00 91.56 92 SER A O 1
ATOM 710 N N . LEU A 1 93 ? -0.131 -6.695 2.400 1.00 92.94 93 LEU A N 1
ATOM 711 C CA . LEU A 1 93 ? -0.852 -7.294 1.274 1.00 92.94 93 LEU A CA 1
ATOM 712 C C . LEU A 1 93 ? -1.394 -8.684 1.637 1.00 92.94 93 LEU A C 1
ATOM 714 O O . LEU A 1 93 ? -2.544 -9.001 1.343 1.00 92.94 93 LEU A O 1
ATOM 718 N N . GLY A 1 94 ? -0.577 -9.510 2.294 1.00 93.88 94 GLY A N 1
ATOM 719 C CA . GLY A 1 94 ? -0.983 -10.837 2.749 1.00 93.88 94 GLY A CA 1
ATOM 720 C C . GLY A 1 94 ? -2.098 -10.805 3.795 1.00 93.88 94 GLY A C 1
ATOM 721 O O . GLY A 1 94 ? -3.003 -11.631 3.736 1.00 93.88 94 GLY A O 1
ATOM 722 N N . GLU A 1 95 ? -2.056 -9.869 4.743 1.00 92.38 95 GLU A N 1
ATOM 723 C CA . GLU A 1 95 ? -3.121 -9.664 5.735 1.00 92.38 95 GLU A CA 1
ATOM 724 C C . GLU A 1 95 ? -4.440 -9.248 5.076 1.00 92.38 95 GLU A C 1
ATOM 726 O O . GLU A 1 95 ? -5.468 -9.878 5.331 1.00 92.38 95 GLU A O 1
ATOM 731 N N . LEU A 1 96 ? -4.407 -8.275 4.160 1.00 89.56 96 LEU A N 1
ATOM 732 C CA . LEU A 1 96 ? -5.596 -7.840 3.418 1.00 89.56 96 LEU A CA 1
ATOM 733 C C . LEU A 1 96 ? -6.210 -8.973 2.591 1.00 89.56 96 LEU A C 1
ATOM 735 O O . LEU A 1 96 ? -7.426 -9.158 2.595 1.00 89.56 96 LEU A O 1
ATOM 739 N N . LEU A 1 97 ? -5.363 -9.769 1.933 1.00 91.25 97 LEU A N 1
ATOM 740 C CA . LEU A 1 97 ? -5.791 -10.925 1.149 1.00 91.25 97 LEU A CA 1
ATOM 741 C C . LEU A 1 97 ? -6.436 -12.038 1.994 1.00 91.25 97 LEU A C 1
ATOM 743 O O . LEU A 1 97 ? -7.239 -12.804 1.464 1.00 91.25 97 LEU A O 1
ATOM 747 N N . ARG A 1 98 ? -6.094 -12.147 3.287 1.00 90.94 98 ARG A N 1
ATOM 748 C CA . ARG A 1 98 ? -6.710 -13.116 4.215 1.00 90.94 98 ARG A CA 1
ATOM 749 C C . ARG A 1 98 ? -8.052 -12.641 4.760 1.00 90.94 98 ARG A C 1
ATOM 751 O O . ARG A 1 98 ? -8.920 -13.466 5.016 1.00 90.94 98 ARG A O 1
ATOM 758 N N . GLN A 1 99 ? -8.192 -11.341 5.001 1.00 85.19 99 GLN A N 1
ATOM 759 C CA . GLN A 1 99 ? -9.361 -10.796 5.691 1.00 85.19 99 GLN A CA 1
ATOM 760 C C . GLN A 1 99 ? -10.544 -10.520 4.766 1.00 85.19 99 GLN A C 1
ATOM 762 O O . GLN A 1 99 ? -11.688 -10.593 5.209 1.00 85.19 99 GLN A O 1
ATOM 767 N N . ARG A 1 100 ? -10.296 -10.185 3.497 1.00 75.31 100 ARG A N 1
ATOM 768 C CA . ARG A 1 100 ? -11.372 -9.836 2.565 1.00 75.31 100 ARG A CA 1
ATOM 769 C C . ARG A 1 100 ? -11.783 -11.042 1.728 1.00 75.31 100 ARG A C 1
ATOM 771 O O . ARG A 1 100 ? -10.958 -11.712 1.121 1.00 75.31 100 ARG A O 1
ATOM 778 N N . THR A 1 101 ? -13.083 -11.306 1.691 1.00 64.62 101 THR A N 1
ATOM 779 C CA . THR A 1 101 ? -13.700 -12.336 0.843 1.00 64.62 101 THR A CA 1
ATOM 780 C C . THR A 1 101 ? -14.151 -11.779 -0.510 1.00 64.62 101 THR A C 1
ATOM 782 O O . THR A 1 101 ? -14.375 -12.546 -1.444 1.00 64.62 101 THR A O 1
ATOM 785 N N . GLU A 1 102 ? -14.237 -10.451 -0.647 1.00 73.50 102 GLU A N 1
ATOM 786 C CA . GLU A 1 102 ? -14.753 -9.761 -1.831 1.00 73.50 102 GLU A CA 1
ATOM 787 C C . GLU A 1 102 ? -13.795 -8.632 -2.250 1.00 73.50 102 GLU A C 1
ATOM 789 O O . GLU A 1 102 ? -13.660 -7.619 -1.569 1.00 73.50 102 GLU A O 1
ATOM 794 N N . PHE A 1 103 ? -13.093 -8.821 -3.372 1.00 62.34 103 PHE A N 1
ATOM 795 C CA . PHE A 1 103 ? -12.049 -7.902 -3.864 1.00 62.34 103 PHE A CA 1
ATOM 796 C C . PHE A 1 103 ? -12.444 -7.125 -5.123 1.00 62.34 103 PHE A C 1
ATOM 798 O O . PHE A 1 103 ? -11.582 -6.514 -5.754 1.00 62.34 103 PHE A O 1
ATOM 805 N N . SER A 1 104 ? -13.711 -7.170 -5.543 1.00 56.53 104 SER A N 1
ATOM 806 C CA . SER A 1 104 ? -14.085 -6.829 -6.924 1.00 56.53 104 SER A CA 1
ATOM 807 C C . SER A 1 104 ? -13.764 -5.391 -7.344 1.00 56.53 104 SER A C 1
ATOM 809 O O . SER A 1 104 ? -13.639 -5.144 -8.539 1.00 56.53 104 SER A O 1
ATOM 811 N N . THR A 1 105 ? -13.580 -4.454 -6.408 1.00 63.66 105 THR A N 1
ATOM 812 C CA . THR A 1 105 ? -13.245 -3.048 -6.711 1.00 63.66 105 THR A CA 1
ATOM 813 C C . THR A 1 105 ? -12.386 -2.380 -5.634 1.00 63.66 105 THR A C 1
ATOM 815 O O . THR A 1 105 ? -12.482 -1.172 -5.413 1.00 63.66 105 THR A O 1
ATOM 818 N N . ASP A 1 106 ? -11.572 -3.149 -4.911 1.00 71.06 106 ASP A N 1
ATOM 819 C CA . ASP A 1 106 ? -10.790 -2.583 -3.816 1.00 71.06 106 ASP A CA 1
ATOM 820 C C . ASP A 1 106 ? -9.509 -1.909 -4.324 1.00 71.06 106 ASP A C 1
ATOM 822 O O . ASP A 1 106 ? -8.460 -2.545 -4.450 1.00 71.06 106 ASP A O 1
ATOM 826 N N . GLY A 1 107 ? -9.585 -0.599 -4.575 1.00 78.19 107 GLY A N 1
ATOM 827 C CA . GLY A 1 107 ? -8.418 0.208 -4.945 1.00 78.19 107 GLY A CA 1
ATOM 828 C C . GLY A 1 107 ? -7.271 0.128 -3.927 1.00 78.19 107 GLY A C 1
ATOM 829 O O . GLY A 1 107 ? -6.127 0.414 -4.271 1.00 78.19 107 GLY A O 1
ATOM 830 N N . MET A 1 108 ? -7.532 -0.316 -2.694 1.00 77.19 108 MET A N 1
ATOM 831 C CA . MET A 1 108 ? -6.502 -0.471 -1.666 1.00 77.19 108 MET A CA 1
ATOM 832 C C . MET A 1 108 ? -5.641 -1.706 -1.885 1.00 77.19 108 MET A C 1
ATOM 834 O O . MET A 1 108 ? -4.424 -1.656 -1.694 1.00 77.19 108 MET A O 1
ATOM 838 N N . LEU A 1 109 ? -6.252 -2.800 -2.342 1.00 86.56 109 LEU A N 1
ATOM 839 C CA . LEU A 1 109 ? -5.516 -3.997 -2.726 1.00 86.56 109 LEU A CA 1
ATOM 840 C C . LEU A 1 109 ? -4.504 -3.661 -3.831 1.00 86.56 109 LEU A C 1
ATOM 842 O O . LEU A 1 109 ? -3.363 -4.124 -3.803 1.00 86.56 109 LEU A O 1
ATOM 846 N N . ASP A 1 110 ? -4.911 -2.804 -4.766 1.00 88.38 110 ASP A N 1
ATOM 847 C CA . ASP A 1 110 ? -4.067 -2.354 -5.867 1.00 88.38 110 ASP A CA 1
ATOM 848 C C . ASP A 1 110 ? -2.894 -1.493 -5.395 1.00 88.38 110 ASP A C 1
ATOM 850 O O . ASP A 1 110 ? -1.782 -1.673 -5.890 1.00 88.38 110 ASP A O 1
ATOM 854 N N . ILE A 1 111 ? -3.105 -0.623 -4.400 1.00 83.44 111 ILE A N 1
ATOM 855 C CA . ILE A 1 111 ? -2.032 0.177 -3.787 1.00 83.44 111 ILE A CA 1
ATOM 856 C C . ILE A 1 111 ? -0.963 -0.738 -3.179 1.00 83.44 111 ILE A C 1
ATOM 858 O O . ILE A 1 111 ? 0.220 -0.596 -3.490 1.00 83.44 111 ILE A O 1
ATOM 862 N N . TYR A 1 112 ? -1.358 -1.712 -2.355 1.00 86.56 112 TYR A N 1
ATOM 863 C CA . TYR A 1 112 ? -0.399 -2.625 -1.728 1.00 86.56 112 TYR A CA 1
ATOM 864 C C . TYR A 1 112 ? 0.291 -3.542 -2.734 1.00 86.56 112 TYR A C 1
ATOM 866 O O . TYR A 1 112 ? 1.504 -3.747 -2.647 1.00 86.56 112 TYR A O 1
ATOM 874 N N . ALA A 1 113 ? -0.457 -4.075 -3.703 1.00 91.06 113 ALA A N 1
ATOM 875 C CA . ALA A 1 113 ? 0.117 -4.891 -4.762 1.00 91.06 113 ALA A CA 1
ATOM 876 C C . ALA A 1 113 ? 1.152 -4.102 -5.568 1.00 91.06 113 ALA A C 1
ATOM 878 O O . ALA A 1 113 ? 2.230 -4.628 -5.845 1.00 91.06 113 ALA A O 1
ATOM 879 N N . HIS A 1 114 ? 0.864 -2.835 -5.879 1.00 88.12 114 HIS A N 1
ATOM 880 C CA . HIS A 1 114 ? 1.788 -1.963 -6.592 1.00 88.12 114 HIS A CA 1
ATOM 881 C C . HIS A 1 114 ? 3.063 -1.689 -5.785 1.00 88.12 114 HIS A C 1
ATOM 883 O O . HIS A 1 114 ? 4.167 -1.871 -6.304 1.00 88.12 114 HIS A O 1
ATOM 889 N N . SER A 1 115 ? 2.937 -1.355 -4.496 1.00 84.69 115 SER A N 1
ATOM 890 C CA . SER A 1 115 ? 4.093 -1.148 -3.609 1.00 84.69 115 SER A CA 1
ATOM 891 C C . SER A 1 115 ? 4.959 -2.402 -3.436 1.00 84.69 115 SER A C 1
ATOM 893 O O . SER A 1 115 ? 6.131 -2.298 -3.087 1.00 84.69 115 SER A O 1
ATOM 895 N N . CYS A 1 116 ? 4.421 -3.595 -3.703 1.00 90.75 116 CYS A N 1
ATOM 896 C CA . CYS A 1 116 ? 5.174 -4.847 -3.654 1.00 90.75 116 CYS A CA 1
ATOM 897 C C . CYS A 1 116 ? 5.943 -5.172 -4.948 1.00 90.75 116 CYS A C 1
ATOM 899 O O . CYS A 1 116 ? 6.719 -6.130 -4.958 1.00 90.75 116 CYS A O 1
ATOM 901 N N . ILE A 1 117 ? 5.761 -4.422 -6.044 1.00 88.75 117 ILE A N 1
ATOM 902 C CA . ILE A 1 117 ? 6.430 -4.720 -7.327 1.00 88.75 117 ILE A CA 1
ATOM 903 C C . ILE A 1 117 ? 7.949 -4.530 -7.234 1.00 88.75 117 ILE A C 1
ATOM 905 O O . ILE A 1 117 ? 8.704 -5.251 -7.887 1.00 88.75 117 ILE A O 1
ATOM 909 N N . THR A 1 118 ? 8.403 -3.588 -6.410 1.00 83.56 118 THR A N 1
ATOM 910 C CA . THR A 1 118 ? 9.830 -3.320 -6.178 1.00 83.56 118 THR A CA 1
ATOM 911 C C . THR A 1 118 ? 10.487 -4.363 -5.271 1.00 83.56 118 THR A C 1
ATOM 913 O O . THR A 1 118 ? 11.711 -4.410 -5.169 1.00 83.56 118 THR A O 1
ATOM 916 N N . LEU A 1 119 ? 9.698 -5.228 -4.624 1.00 86.69 119 LEU A N 1
ATOM 917 C CA . LEU A 1 119 ? 10.208 -6.263 -3.737 1.00 86.69 119 LEU A CA 1
ATOM 918 C C . LEU A 1 119 ? 10.590 -7.545 -4.497 1.00 86.69 119 LEU A C 1
ATOM 920 O O . LEU A 1 119 ? 10.023 -7.861 -5.550 1.00 86.69 119 LEU A O 1
ATOM 924 N N . PRO A 1 120 ? 11.499 -8.363 -3.932 1.00 91.62 120 PRO A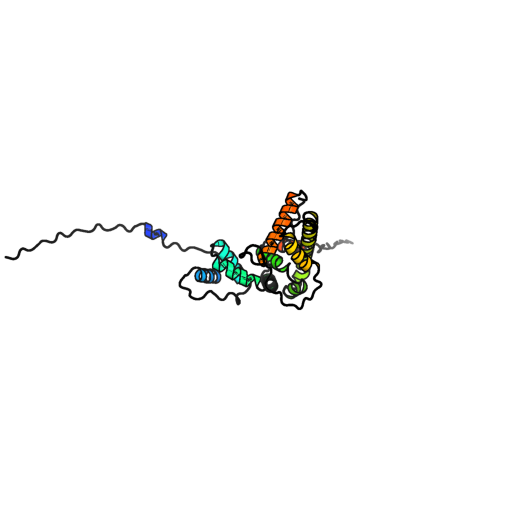 N 1
ATOM 925 C CA . PRO A 1 120 ? 11.764 -9.703 -4.436 1.00 91.62 120 PRO A CA 1
ATOM 926 C C . PRO A 1 120 ? 10.481 -10.539 -4.525 1.00 91.62 120 PRO A C 1
ATOM 928 O O . PRO A 1 120 ? 9.789 -10.734 -3.523 1.00 91.62 120 PRO A O 1
ATOM 931 N N . LEU A 1 121 ? 10.194 -11.112 -5.702 1.00 92.62 121 LEU A N 1
ATOM 932 C CA . LEU A 1 121 ? 8.980 -11.909 -5.928 1.00 92.62 121 LEU A CA 1
ATOM 933 C C . LEU A 1 121 ? 8.817 -13.027 -4.887 1.00 92.62 121 LEU A C 1
ATOM 935 O O . LEU A 1 121 ? 7.713 -13.257 -4.403 1.00 92.62 121 LEU A O 1
ATOM 939 N N . ARG A 1 122 ? 9.915 -13.697 -4.506 1.00 94.31 122 ARG A N 1
ATOM 940 C CA . ARG A 1 122 ? 9.903 -14.757 -3.485 1.00 94.31 122 ARG A CA 1
ATOM 941 C C . ARG A 1 122 ? 9.372 -14.250 -2.143 1.00 94.31 122 ARG A C 1
ATOM 943 O O . ARG A 1 122 ? 8.546 -14.933 -1.549 1.00 94.31 122 ARG A O 1
ATOM 950 N N . SER A 1 123 ? 9.805 -13.067 -1.708 1.00 94.50 123 SER A N 1
ATOM 951 C CA . SER A 1 123 ? 9.385 -12.465 -0.439 1.00 94.50 123 SER A CA 1
ATOM 952 C C . SER A 1 123 ? 7.892 -12.147 -0.435 1.00 94.50 123 SER A C 1
ATOM 954 O O . SER A 1 123 ? 7.198 -12.448 0.534 1.00 94.50 123 SER A O 1
ATOM 956 N N . VAL A 1 124 ? 7.369 -11.611 -1.543 1.00 95.81 124 VAL A N 1
ATOM 957 C CA . VAL A 1 124 ? 5.935 -11.303 -1.643 1.00 95.81 124 VAL A CA 1
ATOM 958 C C . VAL A 1 124 ? 5.101 -12.579 -1.683 1.00 95.81 124 VAL A C 1
ATOM 960 O O . VAL A 1 124 ? 4.145 -12.717 -0.928 1.00 95.81 124 VAL A O 1
ATOM 963 N N . ILE A 1 125 ? 5.508 -13.556 -2.498 1.00 97.19 125 ILE A N 1
ATOM 964 C CA . ILE A 1 125 ? 4.831 -14.854 -2.601 1.00 97.19 125 ILE A CA 1
ATOM 965 C C . ILE A 1 125 ? 4.818 -15.591 -1.252 1.00 97.19 125 ILE A C 1
ATOM 967 O O . ILE A 1 125 ? 3.817 -16.217 -0.925 1.00 97.19 125 ILE A O 1
ATOM 971 N N . SER A 1 126 ? 5.875 -15.487 -0.438 1.00 96.56 126 SER A N 1
ATOM 972 C CA . SER A 1 126 ? 5.877 -16.078 0.909 1.00 96.56 126 SER A CA 1
ATOM 973 C C . SER A 1 126 ? 4.956 -15.375 1.911 1.00 96.56 126 SER A C 1
ATOM 975 O O . SER A 1 126 ? 4.563 -15.989 2.898 1.00 96.56 126 SER A O 1
ATOM 977 N N . ALA A 1 127 ? 4.617 -14.103 1.684 1.00 96.38 127 ALA A N 1
ATOM 978 C CA . ALA A 1 127 ? 3.787 -13.323 2.600 1.00 96.38 127 ALA A CA 1
ATOM 979 C C . ALA A 1 127 ? 2.279 -13.474 2.323 1.00 96.38 127 ALA A C 1
ATOM 981 O O . ALA A 1 127 ? 1.467 -13.392 3.254 1.00 96.38 127 ALA A O 1
ATOM 982 N N . ILE A 1 128 ? 1.905 -13.716 1.061 1.00 96.06 128 ILE A N 1
ATOM 983 C CA . ILE A 1 128 ? 0.509 -13.800 0.616 1.00 96.06 128 ILE A CA 1
ATOM 984 C C . ILE A 1 128 ? -0.024 -15.250 0.592 1.00 96.06 128 ILE A C 1
ATOM 986 O O . ILE A 1 128 ? 0.753 -16.187 0.383 1.00 96.06 128 ILE A O 1
ATOM 990 N N . PRO A 1 129 ? -1.347 -15.457 0.751 1.00 94.94 129 PRO A N 1
ATOM 991 C CA . PRO A 1 129 ? -1.958 -16.784 0.636 1.00 94.94 129 PRO A CA 1
ATOM 992 C C . PRO A 1 129 ? -1.742 -17.453 -0.735 1.00 94.94 129 PRO A C 1
ATOM 994 O O . PRO A 1 129 ? -1.652 -16.785 -1.772 1.00 94.94 129 PRO A O 1
ATOM 997 N N . ALA A 1 130 ? -1.646 -18.787 -0.736 1.00 95.56 130 ALA A N 1
ATOM 998 C CA . ALA A 1 130 ? -1.231 -19.598 -1.887 1.00 95.56 130 ALA A CA 1
ATOM 999 C C . ALA A 1 130 ? -2.170 -19.478 -3.098 1.00 95.56 130 ALA A C 1
ATOM 1001 O O . ALA A 1 130 ? -1.734 -19.464 -4.252 1.00 95.56 130 ALA A O 1
ATOM 1002 N N . GLU A 1 131 ? -3.464 -19.329 -2.842 1.00 93.50 131 GLU A N 1
ATOM 1003 C CA . GLU A 1 131 ? -4.523 -19.151 -3.831 1.00 93.50 131 GLU A CA 1
ATOM 1004 C C . GLU A 1 131 ? -4.305 -17.920 -4.735 1.00 93.50 131 GLU A C 1
ATOM 1006 O O . GLU A 1 131 ? -4.688 -17.936 -5.917 1.00 93.50 131 GLU A O 1
ATOM 1011 N N . TYR A 1 132 ? -3.608 -16.900 -4.222 1.00 93.88 132 TYR A N 1
ATOM 1012 C CA . TYR A 1 132 ? -3.309 -15.648 -4.917 1.00 93.88 132 TYR A CA 1
ATOM 1013 C C . TYR A 1 132 ? -1.974 -15.667 -5.670 1.00 93.88 132 TYR A C 1
ATOM 1015 O O . TYR A 1 132 ? -1.720 -14.778 -6.489 1.00 93.88 132 TYR A O 1
ATOM 1023 N N . HIS A 1 133 ? -1.127 -16.689 -5.475 1.00 95.00 133 HIS A N 1
ATOM 1024 C CA . HIS A 1 133 ? 0.206 -16.754 -6.094 1.00 95.00 133 HIS A CA 1
ATOM 1025 C C . HIS A 1 133 ? 0.176 -16.612 -7.622 1.00 95.00 133 HIS A C 1
ATOM 1027 O O . HIS A 1 133 ? 0.947 -15.803 -8.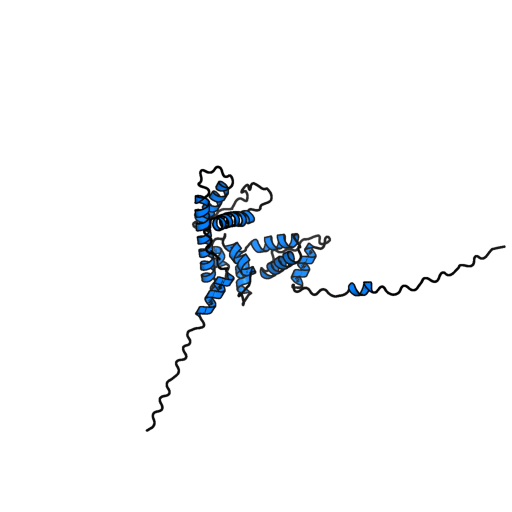145 1.00 95.00 133 HIS A O 1
ATOM 1033 N N . PRO A 1 134 ? -0.686 -17.329 -8.375 1.00 95.00 134 PRO A N 1
ATOM 1034 C CA . PRO A 1 134 ? -0.687 -17.219 -9.833 1.00 95.00 134 PRO A CA 1
ATOM 1035 C C . PRO A 1 134 ? -1.092 -15.823 -10.318 1.00 95.00 134 PRO A C 1
ATOM 1037 O O . PRO A 1 134 ? -0.479 -15.299 -11.247 1.00 95.00 134 PRO A O 1
ATOM 1040 N N . ALA A 1 135 ? -2.084 -15.208 -9.663 1.00 93.88 135 ALA A N 1
ATOM 1041 C CA . ALA A 1 135 ? -2.556 -13.870 -10.005 1.00 93.88 135 ALA A CA 1
ATOM 1042 C C . ALA A 1 135 ? -1.464 -12.829 -9.742 1.00 93.88 135 ALA A C 1
ATOM 1044 O O . ALA A 1 135 ? -1.163 -12.013 -10.613 1.00 93.88 135 ALA A O 1
ATOM 1045 N N . TYR A 1 136 ? -0.796 -12.913 -8.587 1.00 95.00 136 TYR A N 1
ATOM 1046 C CA . TYR A 1 136 ? 0.279 -11.983 -8.255 1.00 95.00 136 TYR A CA 1
ATOM 1047 C C . TYR A 1 136 ? 1.490 -12.150 -9.183 1.00 95.00 136 TYR A C 1
ATOM 1049 O O . TYR A 1 136 ? 2.051 -11.161 -9.643 1.00 95.00 136 TYR A O 1
ATOM 1057 N N . ARG A 1 137 ? 1.867 -13.384 -9.555 1.00 95.81 137 ARG A N 1
ATOM 1058 C CA . ARG A 1 137 ? 2.926 -13.612 -10.561 1.00 95.81 137 ARG A CA 1
ATOM 1059 C C . ARG A 1 137 ? 2.576 -12.990 -11.910 1.00 95.81 137 ARG A C 1
ATOM 1061 O O . ARG A 1 137 ? 3.440 -12.392 -12.546 1.00 95.81 137 ARG A O 1
ATOM 1068 N N . GLN A 1 138 ? 1.325 -13.122 -12.350 1.00 94.44 138 GLN A N 1
ATOM 1069 C CA . GLN A 1 138 ? 0.868 -12.513 -13.597 1.00 94.44 138 GLN A CA 1
ATOM 1070 C C . GLN A 1 138 ? 0.931 -10.983 -13.526 1.00 94.44 138 GLN A C 1
ATOM 1072 O O . GLN A 1 138 ? 1.456 -10.359 -14.450 1.00 94.44 138 GLN A O 1
ATOM 1077 N N . TYR A 1 139 ? 0.450 -10.397 -12.426 1.00 93.75 139 TYR A N 1
ATOM 1078 C CA . TYR A 1 139 ? 0.549 -8.964 -12.142 1.00 93.75 139 TYR A CA 1
ATOM 1079 C C . TYR A 1 139 ? 2.005 -8.486 -12.194 1.00 93.75 139 TYR A C 1
ATOM 1081 O O . TYR A 1 139 ? 2.357 -7.633 -13.009 1.00 93.75 139 TYR A O 1
ATOM 1089 N N . TYR A 1 140 ? 2.874 -9.122 -11.407 1.00 92.75 140 TYR A N 1
ATOM 1090 C CA . TYR A 1 140 ? 4.298 -8.815 -11.311 1.00 92.75 140 TYR A CA 1
ATOM 1091 C C . TYR A 1 140 ? 5.004 -8.895 -12.671 1.00 92.75 140 TYR A C 1
ATOM 1093 O O . TYR A 1 140 ? 5.748 -7.991 -13.041 1.00 92.75 140 TYR A O 1
ATOM 1101 N N . ASN A 1 141 ? 4.744 -9.943 -13.459 1.00 91.19 141 ASN A N 1
ATOM 1102 C CA . ASN A 1 141 ? 5.365 -10.114 -14.774 1.00 91.19 141 ASN A CA 1
ATOM 1103 C C . ASN A 1 141 ? 4.927 -9.041 -15.779 1.00 91.19 141 ASN A C 1
ATOM 1105 O O . ASN A 1 141 ? 5.763 -8.564 -16.552 1.00 91.19 141 ASN A O 1
ATOM 1109 N N . LYS A 1 142 ? 3.646 -8.640 -15.772 1.00 88.50 142 LYS A N 1
ATOM 1110 C CA . LYS A 1 142 ? 3.147 -7.549 -16.627 1.00 88.50 142 LYS A CA 1
ATOM 1111 C C . LYS A 1 142 ? 3.842 -6.233 -16.293 1.00 88.50 142 LYS A C 1
ATOM 1113 O O . LYS A 1 142 ? 4.403 -5.601 -17.186 1.00 88.50 142 LYS A O 1
ATOM 1118 N N . TRP A 1 143 ? 3.899 -5.885 -15.011 1.00 86.56 143 TRP A N 1
ATOM 1119 C CA . TRP A 1 143 ? 4.594 -4.686 -14.551 1.00 86.56 143 TRP A CA 1
ATOM 1120 C C . TRP A 1 143 ? 6.094 -4.726 -14.839 1.00 86.56 143 TRP A C 1
ATOM 1122 O O . TRP A 1 143 ? 6.627 -3.782 -15.411 1.00 86.56 143 TRP A O 1
ATOM 1132 N N . LYS A 1 144 ? 6.781 -5.837 -14.554 1.00 84.62 144 LYS A N 1
ATOM 1133 C CA . LYS A 1 144 ? 8.211 -5.999 -14.865 1.00 84.62 144 LYS A CA 1
ATOM 1134 C C . LYS A 1 144 ? 8.503 -5.837 -16.360 1.00 84.62 144 LYS A C 1
ATOM 1136 O O . LYS A 1 144 ? 9.525 -5.264 -16.736 1.00 84.62 144 LYS A O 1
ATOM 1141 N N . SER A 1 145 ? 7.613 -6.339 -17.216 1.00 84.69 145 SER A N 1
ATOM 1142 C CA . SER A 1 145 ? 7.736 -6.211 -18.675 1.00 84.69 145 SER A CA 1
ATOM 1143 C C . SER A 1 145 ? 7.530 -4.768 -19.129 1.00 84.69 145 SER A C 1
ATOM 1145 O O . SER A 1 145 ? 8.316 -4.267 -19.932 1.00 84.69 145 SER A O 1
ATOM 1147 N N . PHE A 1 146 ? 6.529 -4.085 -18.567 1.00 81.75 146 PHE A N 1
ATOM 1148 C CA . PHE A 1 146 ? 6.318 -2.656 -18.779 1.00 81.75 146 PHE A CA 1
ATOM 1149 C C . PHE A 1 146 ? 7.536 -1.836 -18.347 1.00 81.75 146 PHE A C 1
ATOM 1151 O O . PHE A 1 146 ? 8.055 -1.069 -19.147 1.00 81.75 146 PHE A O 1
ATOM 1158 N N . TRP A 1 147 ? 8.074 -2.070 -17.146 1.00 78.56 147 TRP A N 1
ATOM 1159 C CA . TRP A 1 147 ? 9.286 -1.397 -16.669 1.00 78.56 147 TRP A CA 1
ATOM 1160 C C . TRP A 1 147 ? 10.466 -1.580 -17.622 1.00 78.56 147 TRP A C 1
ATOM 1162 O O . TRP A 1 147 ? 11.124 -0.608 -17.988 1.00 78.56 147 TRP A O 1
ATOM 1172 N N . LYS A 1 148 ? 10.710 -2.812 -18.083 1.00 78.88 148 LYS A N 1
ATOM 1173 C CA . LYS A 1 148 ? 11.749 -3.106 -19.082 1.00 78.88 148 LYS A CA 1
ATOM 1174 C C . LYS A 1 148 ? 11.549 -2.321 -20.378 1.00 78.88 148 LYS A C 1
ATOM 1176 O O . LYS A 1 148 ? 12.517 -1.784 -20.918 1.00 78.88 148 LYS A O 1
ATOM 1181 N N . ALA A 1 149 ? 10.317 -2.265 -20.880 1.00 77.12 149 ALA A N 1
ATOM 1182 C CA . ALA A 1 149 ? 9.983 -1.537 -22.099 1.00 77.12 149 ALA A CA 1
ATOM 1183 C C . ALA A 1 149 ? 10.187 -0.025 -21.924 1.00 77.12 149 ALA A C 1
ATOM 1185 O O . ALA A 1 149 ? 10.881 0.585 -22.738 1.00 77.12 149 ALA A O 1
ATOM 1186 N N . SER A 1 150 ? 9.680 0.544 -20.829 1.00 71.19 150 SER A N 1
ATOM 1187 C CA . SER A 1 150 ? 9.831 1.960 -20.482 1.00 71.19 150 SER A CA 1
ATOM 1188 C C . SER A 1 150 ? 11.301 2.351 -20.361 1.00 71.19 150 SER A C 1
ATOM 1190 O O . SER A 1 150 ? 11.736 3.314 -20.981 1.00 71.19 150 SER A O 1
ATOM 1192 N N . LEU A 1 151 ? 12.113 1.550 -19.667 1.00 72.31 151 LEU A N 1
ATOM 1193 C CA . LEU A 1 151 ? 13.554 1.789 -19.551 1.00 72.31 151 LEU A CA 1
ATOM 1194 C C . LEU A 1 151 ? 14.270 1.727 -20.905 1.00 72.31 151 LEU A C 1
ATOM 1196 O O . LEU A 1 151 ? 15.121 2.567 -21.201 1.00 72.31 151 LEU A O 1
ATOM 1200 N N . LYS A 1 152 ? 13.913 0.758 -21.759 1.00 75.62 152 LYS A N 1
ATOM 1201 C CA . LYS A 1 152 ? 14.456 0.660 -23.120 1.00 75.62 152 LYS A CA 1
ATOM 1202 C C . LYS A 1 152 ? 14.079 1.881 -23.964 1.00 75.62 152 LYS A C 1
ATOM 1204 O O . LYS A 1 152 ? 14.922 2.360 -24.717 1.00 75.62 152 LYS A O 1
ATOM 1209 N N . ALA A 1 153 ? 12.848 2.377 -23.845 1.00 71.88 153 ALA A N 1
ATOM 1210 C CA . ALA A 1 153 ? 12.389 3.579 -24.538 1.00 71.88 153 ALA A CA 1
ATOM 1211 C C . ALA A 1 153 ? 13.135 4.828 -24.044 1.00 71.88 153 ALA A C 1
ATOM 1213 O O . ALA A 1 153 ? 13.705 5.552 -24.858 1.00 71.88 153 ALA A O 1
ATOM 1214 N N . THR A 1 154 ? 13.249 5.020 -22.726 1.00 67.50 154 THR A N 1
ATOM 1215 C CA . THR A 1 154 ? 13.999 6.138 -22.133 1.00 67.50 154 THR A CA 1
ATOM 1216 C C . THR A 1 154 ? 15.451 6.163 -22.610 1.00 67.50 154 THR A C 1
ATOM 1218 O O . THR A 1 154 ? 15.946 7.217 -22.998 1.00 67.50 154 THR A O 1
ATOM 1221 N N . ARG A 1 155 ? 16.123 5.003 -22.682 1.00 70.06 155 ARG A N 1
ATOM 1222 C CA . ARG A 1 155 ? 17.500 4.896 -23.206 1.00 70.06 155 ARG A CA 1
ATOM 1223 C C . ARG A 1 155 ? 17.633 5.266 -24.686 1.00 70.06 155 ARG A C 1
ATOM 1225 O O . ARG A 1 155 ? 18.701 5.704 -25.098 1.00 70.06 155 ARG A O 1
ATOM 1232 N N . LYS A 1 156 ? 16.585 5.077 -25.497 1.00 72.62 156 LYS A N 1
ATOM 1233 C CA . LYS A 1 156 ? 16.588 5.510 -26.906 1.00 72.62 156 LYS A CA 1
ATOM 1234 C C . LYS A 1 156 ? 16.483 7.029 -27.031 1.00 72.62 156 LYS A C 1
ATOM 1236 O O . LYS A 1 156 ? 17.114 7.597 -27.913 1.00 72.62 156 LYS A O 1
ATOM 1241 N N . ILE A 1 157 ? 15.683 7.658 -26.169 1.00 68.56 157 ILE A N 1
ATOM 1242 C CA . ILE A 1 157 ? 15.446 9.110 -26.171 1.00 68.56 157 ILE A CA 1
ATOM 1243 C C . ILE A 1 157 ? 16.648 9.853 -25.579 1.00 68.56 157 ILE A C 1
ATOM 1245 O O . ILE A 1 157 ? 17.076 10.873 -26.111 1.00 68.56 157 ILE A O 1
ATOM 1249 N N . HIS A 1 158 ? 17.223 9.306 -24.509 1.00 65.56 158 HIS A N 1
ATOM 1250 C CA . HIS A 1 158 ? 18.412 9.823 -23.843 1.00 65.56 158 HIS A CA 1
ATOM 1251 C C . HIS A 1 158 ? 19.560 8.822 -23.994 1.00 65.56 158 HIS A C 1
ATOM 1253 O O . HIS A 1 158 ? 19.864 8.083 -23.051 1.00 65.56 158 HIS A O 1
ATOM 1259 N N . PRO A 1 159 ? 20.190 8.738 -25.180 1.00 63.47 159 PRO A N 1
ATOM 1260 C CA . PRO A 1 159 ? 21.377 7.916 -25.333 1.00 63.47 159 PRO A CA 1
ATOM 1261 C C . PRO A 1 159 ? 22.440 8.409 -24.346 1.00 63.47 159 PRO A C 1
ATOM 1263 O O . PRO A 1 159 ? 22.647 9.611 -24.220 1.00 63.47 159 PRO A O 1
ATOM 1266 N N . VAL A 1 160 ? 23.132 7.478 -23.682 1.00 55.81 160 VAL A N 1
ATOM 1267 C CA . VAL A 1 160 ? 24.122 7.631 -22.581 1.00 55.81 160 VAL A CA 1
ATOM 1268 C C . VAL A 1 160 ? 25.150 8.773 -22.756 1.00 55.81 160 VAL A C 1
ATOM 1270 O O . VAL A 1 160 ? 25.800 9.198 -21.807 1.00 55.81 160 VAL A O 1
ATOM 1273 N N . ARG A 1 161 ? 25.289 9.323 -23.967 1.00 52.41 161 ARG A N 1
ATOM 1274 C CA . ARG A 1 161 ? 26.134 10.479 -24.293 1.00 52.41 161 ARG A CA 1
ATOM 1275 C C . ARG A 1 161 ? 25.502 11.847 -24.035 1.00 52.41 161 ARG A C 1
ATOM 1277 O O . ARG A 1 161 ? 26.214 12.845 -24.090 1.00 52.41 161 ARG A O 1
ATOM 1284 N N . THR A 1 162 ? 24.204 11.935 -23.764 1.00 54.19 162 THR A N 1
ATOM 1285 C CA . THR A 1 162 ? 23.610 13.200 -23.330 1.00 54.19 162 THR A CA 1
ATOM 1286 C C . THR A 1 162 ? 24.076 13.492 -21.909 1.00 54.19 162 THR A C 1
ATOM 1288 O O . THR A 1 162 ? 23.833 12.685 -21.016 1.00 54.19 162 THR A O 1
ATOM 1291 N N . MET A 1 163 ? 24.698 14.654 -21.692 1.00 52.03 163 MET A N 1
ATOM 1292 C CA . MET A 1 163 ? 25.075 15.236 -20.388 1.00 52.03 163 MET A CA 1
ATOM 1293 C C . MET A 1 163 ? 23.854 15.529 -19.484 1.00 52.03 163 MET A C 1
ATOM 1295 O O . MET A 1 163 ? 23.859 16.479 -18.710 1.00 52.03 163 MET A O 1
ATOM 1299 N N . CYS A 1 164 ? 22.771 14.756 -19.601 1.00 53.34 164 CYS A N 1
ATOM 1300 C CA . CYS A 1 164 ? 21.570 14.904 -18.803 1.00 53.34 164 CYS A CA 1
ATOM 1301 C C . CYS A 1 164 ? 21.879 14.437 -17.371 1.00 53.34 164 CYS A C 1
ATOM 1303 O O . CYS A 1 164 ? 22.118 13.243 -17.164 1.00 53.34 164 CYS A O 1
ATOM 1305 N N . PRO A 1 165 ? 21.839 15.332 -16.369 1.00 56.16 165 PRO A N 1
ATOM 1306 C CA . PRO A 1 165 ? 22.133 14.980 -14.979 1.00 56.16 165 PRO A CA 1
ATOM 1307 C C . PRO A 1 165 ? 21.185 13.908 -14.420 1.00 56.16 165 PRO A C 1
ATOM 1309 O O . PRO A 1 165 ? 21.540 13.195 -13.487 1.00 56.16 165 PRO A O 1
ATOM 1312 N N . LEU A 1 166 ? 19.998 13.764 -15.021 1.00 51.28 166 LEU A N 1
ATOM 1313 C CA . LEU A 1 166 ? 18.978 12.782 -14.648 1.00 51.28 166 LEU A CA 1
ATOM 1314 C C . LEU A 1 166 ? 19.222 11.390 -15.252 1.00 51.28 166 LEU A C 1
ATOM 1316 O O . LEU A 1 166 ? 18.707 10.406 -14.726 1.00 51.28 166 LEU A O 1
ATOM 1320 N N . ALA A 1 167 ? 20.020 11.280 -16.321 1.00 51.81 167 ALA A N 1
ATOM 1321 C CA . ALA A 1 167 ? 20.252 10.007 -17.002 1.00 51.81 167 ALA A CA 1
ATOM 1322 C C . ALA A 1 167 ? 21.088 9.033 -16.158 1.00 51.81 167 ALA A C 1
ATOM 1324 O O . ALA A 1 167 ? 20.778 7.848 -16.140 1.00 51.81 167 ALA A O 1
ATOM 1325 N N . ARG A 1 168 ? 22.086 9.516 -15.402 1.00 52.91 168 ARG A N 1
ATOM 1326 C CA . ARG A 1 168 ? 22.924 8.670 -14.524 1.00 52.91 168 ARG A CA 1
ATOM 1327 C C . ARG A 1 168 ? 22.147 8.035 -13.357 1.00 52.91 168 ARG A C 1
ATOM 1329 O O . ARG A 1 168 ? 22.257 6.824 -13.194 1.00 52.91 168 ARG A O 1
ATOM 1336 N N . PRO A 1 169 ? 21.344 8.779 -12.568 1.00 54.25 169 PRO A N 1
ATOM 1337 C CA . PRO A 1 169 ? 20.510 8.189 -11.516 1.00 54.25 169 PRO A CA 1
ATOM 1338 C C . PRO A 1 169 ? 19.490 7.186 -12.058 1.00 54.25 169 PRO A C 1
ATOM 1340 O O . PRO A 1 169 ? 19.319 6.112 -11.485 1.00 54.25 169 PRO A O 1
ATOM 1343 N N . LEU A 1 170 ? 18.858 7.512 -13.193 1.00 51.22 170 LEU A N 1
ATOM 1344 C CA . LEU A 1 170 ? 17.963 6.604 -13.908 1.00 51.22 170 LEU A CA 1
ATOM 1345 C C . LEU A 1 170 ? 18.693 5.348 -14.373 1.00 51.22 170 LEU A C 1
ATOM 1347 O O . LEU A 1 170 ? 18.128 4.266 -14.294 1.00 51.22 170 LEU A O 1
ATOM 1351 N N . GLU A 1 171 ? 19.929 5.476 -14.851 1.00 51.03 171 GLU A N 1
ATOM 1352 C CA . GLU A 1 171 ? 20.741 4.359 -15.316 1.00 51.03 171 GLU A CA 1
ATOM 1353 C C . GLU A 1 171 ? 21.145 3.442 -14.166 1.00 51.03 171 GLU A C 1
ATOM 1355 O O . GLU A 1 171 ? 20.869 2.256 -14.281 1.00 51.03 171 GLU A O 1
ATOM 1360 N N . SER A 1 172 ? 21.686 3.962 -13.057 1.00 48.75 172 SER A N 1
ATOM 1361 C CA . SER A 1 172 ? 22.011 3.163 -11.864 1.00 48.75 172 SER A CA 1
ATOM 1362 C C . SER A 1 172 ? 20.776 2.456 -11.301 1.00 48.75 172 SER A C 1
ATOM 1364 O O . SER A 1 172 ? 20.793 1.244 -11.114 1.00 48.75 172 SER A O 1
ATOM 1366 N N . TYR A 1 173 ? 19.658 3.173 -11.156 1.00 47.78 173 TYR A N 1
ATOM 1367 C CA . TYR A 1 173 ? 18.406 2.605 -10.652 1.00 47.78 173 TYR A CA 1
ATOM 1368 C C . TYR A 1 173 ? 17.809 1.542 -11.596 1.00 47.78 173 TYR A C 1
ATOM 1370 O O . TYR A 1 173 ? 17.352 0.477 -11.173 1.00 47.78 173 TYR A O 1
ATOM 1378 N N . ALA A 1 174 ? 17.832 1.808 -12.905 1.00 46.56 174 ALA A N 1
ATOM 1379 C CA . ALA A 1 174 ? 17.388 0.873 -13.933 1.00 46.56 174 ALA A CA 1
ATOM 1380 C C . ALA A 1 174 ? 18.295 -0.353 -14.040 1.00 46.56 174 ALA A C 1
ATOM 1382 O O . ALA A 1 174 ? 17.805 -1.444 -14.324 1.00 46.56 174 ALA A O 1
ATOM 1383 N N . TYR A 1 175 ? 19.607 -0.183 -13.859 1.00 38.81 175 TYR A N 1
ATOM 1384 C CA . TYR A 1 175 ? 20.560 -1.285 -13.858 1.00 38.81 175 TYR A CA 1
ATOM 1385 C C . TYR A 1 175 ? 20.304 -2.187 -12.654 1.00 38.81 175 TYR A C 1
ATOM 1387 O O . TYR A 1 175 ? 20.136 -3.387 -12.852 1.00 38.81 175 TYR A O 1
ATOM 1395 N N . ASP A 1 176 ? 20.142 -1.631 -11.453 1.00 45.38 176 ASP A N 1
ATOM 1396 C CA . ASP A 1 176 ? 19.891 -2.400 -10.227 1.00 45.38 176 ASP A CA 1
ATOM 1397 C C . ASP A 1 176 ? 18.570 -3.188 -10.298 1.00 45.38 176 ASP A C 1
ATOM 1399 O O . ASP A 1 176 ? 18.518 -4.374 -9.988 1.00 45.38 176 ASP A O 1
ATOM 1403 N N . MET A 1 177 ? 17.498 -2.597 -10.830 1.00 40.62 177 MET A N 1
ATOM 1404 C CA . MET A 1 177 ? 16.215 -3.299 -11.003 1.00 40.62 177 MET A CA 1
ATOM 1405 C C . MET A 1 177 ? 16.243 -4.401 -12.081 1.00 40.62 177 MET A C 1
ATOM 1407 O O . MET A 1 177 ? 15.433 -5.335 -12.049 1.00 40.62 177 MET A O 1
ATOM 1411 N N . LEU A 1 178 ? 17.138 -4.297 -13.071 1.00 40.25 178 LEU A N 1
ATOM 1412 C CA . LEU A 1 178 ? 17.207 -5.216 -14.215 1.00 40.25 178 LEU A CA 1
ATOM 1413 C C . LEU A 1 178 ? 18.295 -6.290 -14.101 1.00 40.25 178 LEU A C 1
ATOM 1415 O O . LEU A 1 178 ? 18.172 -7.308 -14.784 1.00 40.25 178 LEU A O 1
ATOM 1419 N N . SER A 1 179 ? 19.321 -6.075 -13.274 1.00 39.78 179 SER A N 1
ATOM 1420 C CA . SER A 1 179 ? 20.499 -6.950 -13.148 1.00 39.78 179 SER A CA 1
ATOM 1421 C C . SER A 1 179 ? 20.529 -7.812 -11.882 1.00 39.78 179 SER A C 1
ATOM 1423 O O . SER A 1 179 ? 21.380 -8.690 -11.772 1.00 39.78 179 SER A O 1
ATOM 1425 N N . VAL A 1 180 ? 19.583 -7.641 -10.954 1.00 37.19 180 VAL A N 1
ATOM 1426 C CA . VAL A 1 180 ? 19.516 -8.484 -9.751 1.00 37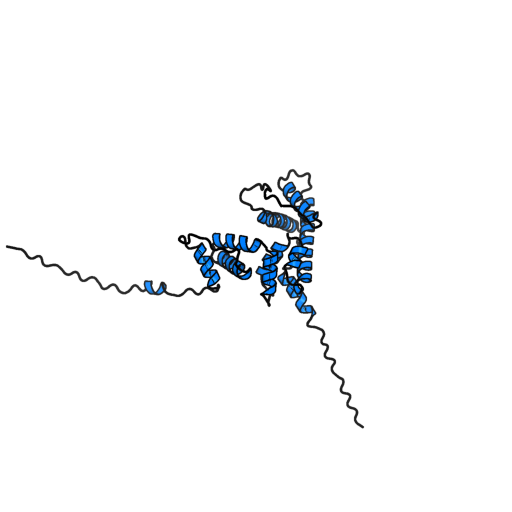.19 180 VAL A CA 1
ATOM 1427 C C . VAL A 1 180 ? 18.920 -9.859 -10.076 1.00 37.19 180 VAL A C 1
ATOM 1429 O O . VAL A 1 180 ? 17.701 -10.039 -10.157 1.00 37.19 180 VAL A O 1
ATOM 1432 N N . GLU A 1 181 ? 19.794 -10.857 -10.214 1.00 35.66 181 GLU A N 1
ATOM 1433 C CA . GLU A 1 181 ? 19.470 -12.233 -9.835 1.00 35.66 181 GLU A CA 1
ATOM 1434 C C . GLU A 1 181 ? 19.479 -12.312 -8.299 1.00 35.66 181 GLU A C 1
ATOM 1436 O O . GLU A 1 181 ? 20.465 -11.995 -7.640 1.00 35.66 181 GLU A O 1
ATOM 1441 N N . LEU A 1 182 ? 18.336 -12.658 -7.702 1.00 38.72 182 LEU A N 1
ATOM 1442 C CA . LEU A 1 182 ? 18.197 -12.799 -6.248 1.00 38.72 182 LEU A CA 1
ATOM 1443 C C . LEU A 1 182 ? 18.990 -14.029 -5.759 1.00 38.72 182 LEU A C 1
ATOM 1445 O O . LEU A 1 182 ? 18.874 -15.076 -6.398 1.00 38.72 182 LEU A O 1
ATOM 1449 N N . PRO A 1 183 ? 19.693 -13.968 -4.606 1.00 41.12 183 PRO A N 1
ATOM 1450 C CA . PRO A 1 183 ? 19.440 -13.071 -3.478 1.00 41.12 183 PRO A CA 1
ATOM 1451 C C . PRO A 1 183 ? 20.574 -12.063 -3.213 1.00 41.12 183 PRO A C 1
ATOM 1453 O O . PRO A 1 183 ? 21.748 -12.415 -3.248 1.00 41.12 183 PRO A O 1
ATOM 1456 N N . LEU A 1 184 ? 20.227 -10.826 -2.838 1.00 37.06 184 LEU A N 1
ATOM 1457 C CA . LEU A 1 184 ? 21.199 -9.873 -2.295 1.00 37.06 184 LEU A CA 1
ATOM 1458 C C . LEU A 1 184 ? 21.200 -9.928 -0.764 1.00 37.06 184 LEU A C 1
ATOM 1460 O O . LEU A 1 184 ? 20.251 -9.502 -0.107 1.00 37.06 184 LEU A O 1
ATOM 1464 N N . THR A 1 185 ? 22.295 -10.431 -0.203 1.00 37.03 185 THR A N 1
ATOM 1465 C CA . THR A 1 185 ? 22.714 -10.188 1.179 1.00 37.03 185 THR A CA 1
ATOM 1466 C C . THR A 1 185 ? 23.501 -8.877 1.212 1.00 37.03 185 THR A C 1
ATOM 1468 O O . THR A 1 185 ? 24.698 -8.869 0.941 1.00 37.03 185 THR A O 1
ATOM 1471 N N . GLY A 1 186 ? 22.846 -7.750 1.491 1.00 35.03 186 GLY A N 1
ATOM 1472 C CA . GLY A 1 186 ? 23.534 -6.463 1.618 1.00 35.03 186 GLY A CA 1
ATOM 1473 C C . GLY A 1 186 ? 22.621 -5.362 2.146 1.00 35.03 186 GLY A C 1
ATOM 1474 O O . GLY A 1 186 ? 21.494 -5.208 1.682 1.00 35.03 186 GLY A O 1
ATOM 1475 N N . GLN A 1 187 ? 23.097 -4.618 3.147 1.00 37.53 187 GLN A N 1
ATOM 1476 C CA . GLN A 1 187 ? 22.418 -3.433 3.669 1.00 37.53 187 GLN A CA 1
ATOM 1477 C C . GLN A 1 187 ? 22.463 -2.313 2.623 1.00 37.53 187 GLN A C 1
ATOM 1479 O O . GLN A 1 187 ? 23.533 -1.843 2.247 1.00 37.53 187 GLN A O 1
ATOM 1484 N N . TRP A 1 188 ? 21.290 -1.877 2.174 1.00 38.62 188 TRP A N 1
ATOM 1485 C CA . TRP A 1 188 ? 21.124 -0.716 1.306 1.00 38.62 188 TRP A CA 1
ATOM 1486 C C . TRP A 1 188 ? 21.526 0.547 2.080 1.00 38.62 188 TRP A C 1
ATOM 1488 O O . TRP A 1 188 ? 20.914 0.861 3.104 1.00 38.62 188 TRP A O 1
ATOM 1498 N N . SER A 1 189 ? 22.560 1.268 1.635 1.00 36.75 189 SER A N 1
ATOM 1499 C CA . SER A 1 189 ? 22.925 2.543 2.260 1.00 36.75 189 SER A CA 1
ATOM 1500 C C . SER A 1 189 ? 21.945 3.636 1.817 1.00 36.75 189 SER A C 1
ATOM 1502 O O . SER A 1 189 ? 21.620 3.784 0.642 1.00 36.75 189 SER A O 1
ATOM 1504 N N . LYS A 1 190 ? 21.431 4.400 2.787 1.00 38.44 190 LYS A N 1
ATOM 1505 C CA . LYS A 1 190 ? 20.374 5.421 2.634 1.00 38.44 190 LYS A CA 1
ATOM 1506 C C . LYS A 1 190 ? 20.776 6.668 1.827 1.00 38.44 190 LYS A C 1
ATOM 1508 O O . LYS A 1 190 ? 20.051 7.657 1.838 1.00 38.44 190 LYS A O 1
ATOM 1513 N N . THR A 1 191 ? 21.922 6.677 1.160 1.00 33.94 191 THR A N 1
ATOM 1514 C CA . THR A 1 191 ? 22.507 7.897 0.593 1.00 33.94 191 THR A CA 1
ATOM 1515 C C . THR A 1 191 ? 22.554 7.826 -0.925 1.00 33.94 191 THR A C 1
ATOM 1517 O O . THR A 1 191 ? 23.605 7.581 -1.512 1.00 33.94 191 THR A O 1
ATOM 1520 N N . MET A 1 192 ? 21.410 8.069 -1.564 1.00 32.88 192 MET A N 1
ATOM 1521 C CA . MET A 1 192 ? 21.371 8.481 -2.965 1.00 32.88 192 MET A CA 1
ATOM 1522 C C . MET A 1 192 ? 21.135 10.002 -2.983 1.00 32.88 192 MET A C 1
ATOM 1524 O O . MET A 1 192 ? 20.091 10.442 -2.501 1.00 32.88 192 MET A O 1
ATOM 1528 N N . PRO A 1 193 ? 22.086 10.828 -3.454 1.00 31.17 193 PRO A N 1
ATOM 1529 C CA . PRO A 1 193 ? 21.903 12.273 -3.484 1.00 31.17 193 PRO A CA 1
ATOM 1530 C C . PRO A 1 193 ? 20.918 12.629 -4.605 1.00 31.17 193 PRO A C 1
ATOM 1532 O O . PRO A 1 193 ? 21.221 12.474 -5.788 1.00 31.17 193 PRO A O 1
ATOM 1535 N N . LEU A 1 194 ? 19.721 13.075 -4.228 1.00 37.97 194 LEU A N 1
ATOM 1536 C CA . LEU A 1 194 ? 18.729 13.630 -5.148 1.00 37.97 194 LEU A CA 1
ATOM 1537 C C . LEU A 1 194 ? 18.921 15.157 -5.245 1.00 37.97 194 LEU A C 1
ATOM 1539 O O . LEU A 1 194 ? 19.248 15.788 -4.243 1.00 37.97 194 LEU A O 1
ATOM 1543 N N . PRO A 1 195 ? 18.710 15.780 -6.421 1.00 31.73 195 PRO A N 1
ATOM 1544 C CA . PRO A 1 195 ? 18.947 17.214 -6.632 1.00 31.73 195 PRO A CA 1
ATOM 1545 C C . PRO A 1 195 ? 17.935 18.153 -5.942 1.00 31.73 195 PRO A C 1
ATOM 1547 O O . PRO A 1 195 ? 18.020 19.364 -6.116 1.00 31.73 195 PRO A O 1
ATOM 1550 N N . HIS A 1 196 ? 17.015 17.629 -5.129 1.00 39.38 196 HIS A N 1
ATOM 1551 C CA . HIS A 1 196 ? 16.145 18.415 -4.255 1.00 39.38 196 HIS A CA 1
ATOM 1552 C C . HIS A 1 196 ? 16.039 17.721 -2.894 1.00 39.38 196 HIS A C 1
ATOM 1554 O O . HIS A 1 196 ? 15.673 16.548 -2.829 1.00 39.38 196 HIS A O 1
ATOM 1560 N N . ASN A 1 197 ? 16.360 18.453 -1.824 1.00 39.06 197 ASN A N 1
ATOM 1561 C CA . ASN A 1 197 ? 16.514 17.939 -0.455 1.00 39.06 197 ASN A CA 1
ATOM 1562 C C . ASN A 1 197 ? 15.242 17.336 0.176 1.00 39.06 197 ASN A C 1
ATOM 1564 O O . ASN A 1 197 ? 15.343 16.745 1.246 1.00 39.06 197 ASN A O 1
ATOM 1568 N N . ASP A 1 198 ? 14.084 17.405 -0.485 1.00 42.47 198 ASP A N 1
ATOM 1569 C CA . ASP A 1 198 ? 12.802 16.969 0.090 1.00 42.47 198 ASP A CA 1
ATOM 1570 C C . ASP A 1 198 ? 12.191 15.726 -0.583 1.00 42.47 198 ASP A C 1
ATOM 1572 O O . ASP A 1 198 ? 11.188 15.185 -0.114 1.00 42.47 198 ASP A O 1
ATOM 1576 N N . ALA A 1 199 ? 12.782 15.219 -1.670 1.00 38.38 199 ALA A N 1
ATOM 1577 C CA . ALA A 1 199 ? 12.283 14.009 -2.319 1.00 38.38 199 ALA A CA 1
ATOM 1578 C C . ALA A 1 199 ? 12.866 12.765 -1.631 1.00 38.38 199 ALA A C 1
ATOM 1580 O O . ALA A 1 199 ? 14.035 12.431 -1.815 1.00 38.38 199 ALA A O 1
ATOM 1581 N N . ARG A 1 200 ? 12.058 12.046 -0.840 1.00 38.22 200 ARG A N 1
ATOM 1582 C CA . ARG A 1 200 ? 12.449 10.714 -0.339 1.00 38.22 200 ARG A CA 1
ATOM 1583 C C . ARG A 1 200 ? 12.666 9.748 -1.526 1.00 38.22 200 ARG A C 1
ATOM 1585 O O . ARG A 1 200 ? 11.960 9.875 -2.530 1.00 38.22 200 ARG A O 1
ATOM 1592 N N . PRO A 1 201 ? 13.570 8.751 -1.420 1.00 37.50 201 PRO A N 1
ATOM 1593 C CA . PRO A 1 201 ? 13.825 7.751 -2.471 1.00 37.50 201 PRO A CA 1
ATOM 1594 C C . PRO A 1 201 ? 12.554 7.062 -2.995 1.00 37.50 201 PRO A C 1
ATOM 1596 O O . PRO A 1 201 ? 12.464 6.732 -4.177 1.00 37.50 201 PRO A O 1
ATOM 1599 N N . ASP A 1 202 ? 11.540 6.936 -2.137 1.00 37.59 202 ASP A N 1
ATOM 1600 C CA . ASP A 1 202 ? 10.243 6.325 -2.445 1.00 37.59 202 ASP A CA 1
ATOM 1601 C C . ASP A 1 202 ? 9.438 7.092 -3.518 1.00 37.59 202 ASP A C 1
ATOM 1603 O O . ASP A 1 202 ? 8.590 6.509 -4.192 1.00 37.59 202 ASP A O 1
ATOM 1607 N N . PHE A 1 203 ? 9.734 8.381 -3.743 1.00 33.50 203 PHE A N 1
ATOM 1608 C CA . PHE A 1 203 ? 9.068 9.223 -4.751 1.00 33.50 203 PHE A CA 1
ATOM 1609 C C . PHE A 1 203 ? 9.821 9.326 -6.083 1.00 33.50 203 PHE A C 1
ATOM 1611 O O . PHE A 1 203 ? 9.226 9.691 -7.101 1.00 33.50 203 PHE A O 1
ATOM 1618 N N . ALA A 1 204 ? 11.104 8.954 -6.126 1.00 39.12 204 ALA A N 1
ATOM 1619 C CA . ALA A 1 204 ? 11.870 8.939 -7.372 1.00 39.12 204 ALA A CA 1
ATOM 1620 C C . ALA A 1 204 ? 11.329 7.882 -8.354 1.00 39.12 204 ALA A C 1
ATOM 1622 O O . ALA A 1 204 ? 11.310 8.106 -9.565 1.00 39.12 204 ALA A O 1
ATOM 1623 N N . HIS A 1 205 ? 10.815 6.763 -7.834 1.00 42.44 205 HIS A N 1
ATOM 1624 C CA . HIS A 1 205 ? 10.233 5.682 -8.627 1.00 42.44 205 HIS A CA 1
ATOM 1625 C C . HIS A 1 205 ? 8.957 6.116 -9.389 1.00 42.44 205 HIS A C 1
ATOM 1627 O O . HIS A 1 205 ? 8.939 5.970 -10.616 1.00 42.44 205 HIS A O 1
ATOM 1633 N N . PRO A 1 206 ? 7.945 6.746 -8.751 1.00 40.28 206 PRO A N 1
ATOM 1634 C CA . PRO A 1 206 ? 6.818 7.365 -9.449 1.00 40.28 206 PRO A CA 1
ATOM 1635 C C . PRO A 1 206 ? 7.221 8.439 -10.458 1.00 40.28 206 PRO A C 1
ATOM 1637 O O . PRO A 1 206 ? 6.695 8.429 -11.562 1.00 40.28 206 PRO A O 1
ATOM 1640 N N . LEU A 1 207 ? 8.159 9.336 -10.134 1.00 37.41 207 LEU A N 1
ATOM 1641 C CA . LEU A 1 207 ? 8.515 10.459 -11.016 1.00 37.41 207 LEU A CA 1
ATOM 1642 C C . LEU A 1 207 ? 9.266 10.009 -12.275 1.00 37.41 207 LEU A C 1
ATOM 1644 O O . LEU A 1 207 ? 8.994 10.502 -13.368 1.00 37.41 207 LEU A O 1
ATOM 1648 N N . CYS A 1 208 ? 10.151 9.019 -12.150 1.00 46.28 208 CYS A N 1
ATOM 1649 C CA . CYS A 1 208 ? 10.849 8.419 -13.288 1.00 46.28 208 CYS A CA 1
ATOM 1650 C C . CYS A 1 208 ? 9.894 7.613 -14.180 1.00 46.28 208 CYS A C 1
ATOM 1652 O O . CYS A 1 208 ? 10.000 7.646 -15.408 1.00 46.28 208 CYS A O 1
ATOM 1654 N N . CYS A 1 209 ? 8.922 6.931 -13.567 1.00 49.94 209 CYS A N 1
ATOM 1655 C CA . CYS A 1 209 ? 7.883 6.208 -14.290 1.00 49.94 209 CYS A CA 1
ATOM 1656 C C . CYS A 1 209 ? 6.872 7.152 -14.931 1.00 49.94 209 CYS A C 1
ATOM 1658 O O . CYS A 1 209 ? 6.492 6.913 -16.065 1.00 49.94 209 CYS A O 1
ATOM 1660 N N . GLN A 1 210 ? 6.484 8.238 -14.266 1.00 45.41 210 GLN A N 1
ATOM 1661 C CA . GLN A 1 210 ? 5.544 9.230 -14.773 1.00 45.41 210 GLN A CA 1
ATOM 1662 C C . GLN A 1 210 ? 6.169 10.052 -15.896 1.00 45.41 210 GLN A C 1
ATOM 1664 O O . GLN A 1 210 ? 5.532 10.215 -16.925 1.00 45.41 210 GLN A O 1
ATOM 1669 N N . ALA A 1 211 ? 7.421 10.499 -15.771 1.00 47.41 211 ALA A N 1
ATOM 1670 C CA . ALA A 1 211 ? 8.114 11.199 -16.851 1.00 47.41 211 ALA A CA 1
ATOM 1671 C C . ALA A 1 211 ? 8.362 10.278 -18.057 1.00 47.41 211 ALA A C 1
ATOM 1673 O O . ALA A 1 211 ? 8.080 10.667 -19.189 1.00 47.41 211 ALA A O 1
ATOM 1674 N N . GLY A 1 212 ? 8.813 9.036 -17.832 1.00 49.81 212 GLY A N 1
ATOM 1675 C CA . GLY A 1 212 ? 8.982 8.041 -18.897 1.00 49.81 212 GLY A CA 1
ATOM 1676 C C . GLY A 1 212 ? 7.659 7.657 -19.570 1.00 49.81 212 GLY A C 1
ATOM 1677 O O . GLY A 1 212 ? 7.587 7.596 -20.793 1.00 49.81 212 GLY A O 1
ATOM 1678 N N . TYR A 1 213 ? 6.594 7.479 -18.786 1.00 47.00 213 TYR A N 1
ATOM 1679 C CA . TYR A 1 213 ? 5.236 7.195 -19.255 1.00 47.00 213 TYR A CA 1
ATOM 1680 C C . TYR A 1 213 ? 4.630 8.369 -20.023 1.00 47.00 213 TYR A C 1
ATOM 1682 O O . TYR A 1 213 ? 4.103 8.172 -21.111 1.00 47.00 213 TYR A O 1
ATOM 1690 N N . LEU A 1 214 ? 4.747 9.596 -19.510 1.00 47.62 214 LEU A N 1
ATOM 1691 C CA . LEU A 1 214 ? 4.296 10.803 -20.201 1.00 47.62 214 LEU A CA 1
ATOM 1692 C C . LEU A 1 214 ? 5.064 10.991 -21.506 1.00 47.62 214 LEU A C 1
ATOM 1694 O O . LEU A 1 214 ? 4.448 11.254 -22.527 1.00 47.62 214 LEU A O 1
ATOM 1698 N N . THR A 1 215 ? 6.378 10.770 -21.509 1.00 49.09 215 THR A N 1
ATOM 1699 C CA . THR A 1 215 ? 7.194 10.847 -22.729 1.00 49.09 215 THR A CA 1
ATOM 1700 C C . THR A 1 215 ? 6.791 9.771 -23.744 1.00 49.09 215 THR A C 1
ATOM 1702 O O . THR A 1 215 ? 6.641 10.061 -24.927 1.00 49.09 215 THR A O 1
ATOM 1705 N N . TRP A 1 216 ? 6.538 8.539 -23.292 1.00 48.19 216 TRP A N 1
ATOM 1706 C CA . TRP A 1 216 ? 6.042 7.444 -24.132 1.00 48.19 216 TRP A CA 1
ATOM 1707 C C . TRP A 1 216 ? 4.655 7.744 -24.731 1.00 48.19 216 TRP A C 1
ATOM 1709 O O . TRP A 1 216 ? 4.432 7.555 -25.926 1.00 48.19 216 TRP A O 1
ATOM 1719 N N . ILE A 1 217 ? 3.748 8.302 -23.925 1.00 47.56 217 ILE A N 1
ATOM 1720 C CA . ILE A 1 217 ? 2.409 8.740 -24.340 1.00 47.56 217 ILE A CA 1
ATOM 1721 C C . ILE A 1 217 ? 2.461 9.908 -25.331 1.00 47.56 217 ILE A C 1
ATOM 1723 O O . ILE A 1 217 ? 1.708 9.915 -26.308 1.00 47.56 217 ILE A O 1
ATOM 1727 N N . LEU A 1 218 ? 3.308 10.906 -25.070 1.00 49.41 218 LEU A N 1
ATOM 1728 C CA . LEU A 1 218 ? 3.437 12.116 -25.886 1.00 49.41 218 LEU A CA 1
ATOM 1729 C C . LEU A 1 218 ? 4.061 11.818 -27.256 1.00 49.41 218 LEU A C 1
ATOM 1731 O O . LEU A 1 218 ? 3.716 12.481 -28.228 1.00 49.41 218 LEU A O 1
ATOM 1735 N N . ASN A 1 219 ? 4.885 10.772 -27.362 1.00 53.47 219 ASN A N 1
ATOM 1736 C CA . ASN A 1 219 ? 5.484 10.324 -28.623 1.00 53.47 219 ASN A CA 1
ATOM 1737 C C . ASN A 1 219 ? 4.533 9.519 -29.531 1.00 53.47 219 ASN A C 1
ATOM 1739 O O . ASN A 1 219 ? 4.973 8.924 -30.511 1.00 53.47 219 ASN A O 1
ATOM 1743 N N . GLY A 1 220 ? 3.229 9.474 -29.236 1.00 39.69 220 GLY A N 1
ATOM 1744 C CA . GLY A 1 220 ? 2.245 8.860 -30.134 1.00 39.69 220 GLY A CA 1
ATOM 1745 C C . GLY A 1 220 ? 2.259 7.327 -30.153 1.00 39.69 220 GLY A C 1
ATOM 1746 O O . GLY A 1 220 ? 1.445 6.727 -30.849 1.00 39.69 220 GLY A O 1
ATOM 1747 N N . GLU A 1 221 ? 3.065 6.673 -29.308 1.00 53.44 221 GLU A N 1
ATOM 1748 C CA . GLU A 1 221 ? 2.999 5.222 -29.046 1.00 53.44 221 GLU A CA 1
ATOM 1749 C C . GLU A 1 221 ? 1.790 4.846 -28.152 1.00 53.44 221 GLU A C 1
ATOM 1751 O O . GLU A 1 221 ? 1.707 3.765 -27.574 1.00 53.44 221 GLU A O 1
ATOM 1756 N N . LYS A 1 222 ? 0.800 5.746 -28.084 1.00 43.28 222 LYS A N 1
ATOM 1757 C CA . LYS A 1 222 ? -0.524 5.623 -27.466 1.00 43.28 222 LYS A CA 1
ATOM 1758 C C . LYS A 1 222 ? -1.336 4.497 -28.122 1.00 43.28 222 LYS A C 1
ATOM 1760 O O . LYS A 1 222 ? -2.256 4.724 -28.903 1.00 43.28 222 LYS A O 1
ATOM 1765 N N . ARG A 1 223 ? -1.081 3.255 -27.737 1.00 42.56 223 ARG A N 1
ATOM 1766 C CA . ARG A 1 223 ? -2.149 2.250 -27.663 1.00 42.56 223 ARG A CA 1
ATOM 1767 C C . ARG A 1 223 ? -2.125 1.646 -26.270 1.00 42.56 223 ARG A C 1
ATOM 1769 O O . ARG A 1 223 ? -1.424 0.678 -26.021 1.00 42.56 223 ARG A O 1
ATOM 1776 N N . ALA A 1 224 ? -2.842 2.331 -25.377 1.00 44.91 224 ALA A N 1
ATOM 1777 C CA . ALA A 1 224 ? -3.397 1.856 -24.112 1.00 44.91 224 ALA A CA 1
ATOM 1778 C C . ALA A 1 224 ? -2.701 0.622 -23.512 1.00 44.91 224 ALA A C 1
ATOM 1780 O O . ALA A 1 224 ? -3.223 -0.490 -23.550 1.00 44.91 224 ALA A O 1
ATOM 1781 N N . LEU A 1 225 ? -1.539 0.826 -22.895 1.00 53.78 225 LEU A N 1
ATOM 1782 C CA . LEU A 1 225 ? -1.076 -0.079 -21.847 1.00 53.78 225 LEU A CA 1
ATOM 1783 C C . LEU A 1 225 ? -1.837 0.283 -20.568 1.00 53.78 225 LEU A C 1
ATOM 1785 O O . LEU A 1 225 ? -1.266 0.800 -19.613 1.00 53.78 225 LEU A O 1
ATOM 1789 N N . GLU A 1 226 ? -3.151 0.041 -20.565 1.00 66.12 226 GLU A N 1
ATOM 1790 C CA . GLU A 1 226 ? -3.877 -0.109 -19.309 1.00 66.12 226 GLU A CA 1
ATOM 1791 C C . GLU A 1 226 ? -3.333 -1.382 -18.667 1.00 66.12 226 GLU A C 1
ATOM 1793 O O . GLU A 1 226 ? -3.738 -2.506 -18.978 1.00 66.12 226 GLU A O 1
ATOM 1798 N N . LEU A 1 227 ? -2.294 -1.218 -17.847 1.00 77.62 227 LEU A N 1
ATOM 1799 C CA . LEU A 1 227 ? -1.821 -2.312 -17.025 1.00 77.62 227 LEU A CA 1
ATOM 1800 C C . LEU A 1 227 ? -2.969 -2.689 -16.104 1.00 77.62 227 LEU A C 1
ATOM 1802 O O . LEU A 1 227 ? -3.465 -1.823 -15.381 1.00 77.62 227 LEU A O 1
ATOM 1806 N N . PRO A 1 228 ? -3.404 -3.955 -16.130 1.00 84.69 228 PRO A N 1
ATOM 1807 C CA . PRO A 1 228 ? -4.522 -4.338 -15.312 1.00 84.69 228 PRO A CA 1
ATOM 1808 C C . PRO A 1 228 ? -4.134 -4.177 -13.850 1.00 84.69 228 PRO A C 1
ATOM 1810 O O . PRO A 1 228 ? -3.022 -4.533 -13.433 1.00 84.69 228 PRO A O 1
ATOM 1813 N N . THR A 1 229 ? -5.071 -3.655 -13.077 1.00 88.69 229 THR A N 1
ATOM 1814 C CA . THR A 1 229 ? -4.947 -3.607 -11.631 1.00 88.69 229 THR A CA 1
ATOM 1815 C C . THR A 1 229 ? -4.879 -5.033 -11.075 1.00 88.69 229 THR A C 1
ATOM 1817 O O . THR A 1 229 ? -5.237 -6.015 -11.741 1.00 88.69 229 THR A O 1
ATOM 1820 N N . PHE A 1 230 ? -4.370 -5.187 -9.856 1.00 88.44 230 PHE A N 1
ATOM 1821 C CA . PHE A 1 230 ? -4.302 -6.509 -9.249 1.00 88.44 230 PHE A CA 1
ATOM 1822 C C . PHE A 1 230 ? -5.715 -7.058 -8.995 1.00 88.44 230 PHE A C 1
ATOM 1824 O O . PHE A 1 230 ? -5.978 -8.223 -9.299 1.00 88.44 230 PHE A O 1
ATOM 1831 N N . SER A 1 231 ? -6.649 -6.200 -8.578 1.00 88.31 231 SER A N 1
ATOM 1832 C CA . SER A 1 231 ? -8.084 -6.494 -8.459 1.00 88.31 231 SER A CA 1
ATOM 1833 C C . SER A 1 231 ? -8.717 -6.954 -9.786 1.00 88.31 231 SER A C 1
ATOM 1835 O O . SER A 1 231 ? -9.475 -7.932 -9.810 1.00 88.31 231 SER A O 1
ATOM 1837 N N . GLN A 1 232 ? -8.349 -6.344 -10.920 1.00 89.56 232 GLN A N 1
ATOM 1838 C CA . GLN A 1 232 ? -8.793 -6.781 -12.250 1.00 89.56 232 GLN A CA 1
ATOM 1839 C C . GLN A 1 232 ? -8.260 -8.177 -12.594 1.00 89.56 232 GLN A C 1
ATOM 1841 O O . GLN A 1 232 ? -9.033 -9.041 -13.008 1.00 89.56 232 GLN A O 1
ATOM 1846 N N . ILE A 1 233 ? -6.965 -8.441 -12.374 1.00 88.50 233 ILE A N 1
ATOM 1847 C CA . ILE A 1 233 ? -6.374 -9.773 -12.617 1.00 88.50 233 ILE A CA 1
ATOM 1848 C C . ILE A 1 233 ? -7.054 -10.841 -11.754 1.00 88.50 233 ILE A C 1
ATOM 1850 O O . ILE A 1 233 ? -7.346 -11.939 -12.232 1.00 88.50 233 ILE A O 1
ATOM 1854 N N . MET A 1 234 ? -7.329 -10.512 -10.493 1.00 88.06 234 MET A N 1
ATOM 1855 C CA . MET A 1 234 ? -8.047 -11.377 -9.562 1.00 88.06 234 MET A CA 1
ATOM 1856 C C . MET A 1 234 ? -9.457 -11.722 -10.062 1.00 88.06 234 MET A C 1
ATOM 1858 O O . MET A 1 234 ? -9.853 -12.890 -10.041 1.00 88.06 234 MET A O 1
ATOM 1862 N N . SER A 1 235 ? -10.177 -10.733 -10.594 1.00 86.38 235 SER A N 1
ATOM 1863 C CA . SER A 1 235 ? -11.551 -10.887 -11.090 1.00 86.38 235 SER A CA 1
ATOM 1864 C C . SER A 1 235 ? -11.643 -11.733 -12.366 1.00 86.38 235 SER A C 1
ATOM 1866 O O . SER A 1 235 ? -12.579 -12.516 -12.527 1.00 86.38 235 SER A O 1
ATOM 1868 N N . MET A 1 236 ? -10.637 -11.671 -13.248 1.00 83.31 236 MET A N 1
ATOM 1869 C CA . MET A 1 236 ? -10.604 -12.465 -14.489 1.00 83.31 236 MET A CA 1
ATOM 1870 C C . MET A 1 236 ? -10.603 -13.985 -14.241 1.00 83.31 236 MET A C 1
ATOM 1872 O O . MET A 1 236 ? -11.046 -14.755 -15.092 1.00 83.31 236 MET A O 1
ATOM 1876 N N . LYS A 1 237 ? -10.121 -14.441 -13.077 1.00 68.38 237 LYS A N 1
ATOM 1877 C CA . LYS A 1 237 ? -9.967 -15.871 -12.762 1.00 68.38 237 LYS A CA 1
ATOM 1878 C C . LYS A 1 237 ? -11.266 -16.529 -12.281 1.00 68.38 237 LYS A C 1
ATOM 1880 O O . LYS A 1 237 ? -11.438 -17.735 -12.470 1.00 68.38 237 LYS A O 1
ATOM 1885 N N . ALA A 1 238 ? -12.188 -15.760 -11.695 1.00 60.88 238 ALA A N 1
ATOM 1886 C CA . ALA A 1 238 ? -13.466 -16.279 -11.202 1.00 60.88 238 ALA A CA 1
ATOM 1887 C C . ALA A 1 238 ? -14.372 -16.783 -12.345 1.00 60.88 238 ALA A C 1
ATOM 1889 O O . ALA A 1 238 ? -15.075 -17.781 -12.189 1.00 60.88 238 ALA A O 1
ATOM 1890 N N . GLY A 1 239 ? -14.283 -16.165 -13.528 1.00 59.88 239 GLY A N 1
ATOM 1891 C CA . GLY A 1 239 ? -15.126 -16.489 -14.684 1.00 59.88 239 GLY A CA 1
ATOM 1892 C C . GLY A 1 239 ? -14.843 -17.835 -15.366 1.00 59.88 239 GLY A C 1
ATOM 1893 O O . GLY A 1 239 ? -15.648 -18.280 -16.176 1.00 59.88 239 GLY A O 1
ATOM 1894 N N . HIS A 1 240 ? -13.733 -18.516 -15.059 1.00 56.56 240 HIS A N 1
ATOM 1895 C CA . HIS A 1 240 ? -13.371 -19.780 -15.723 1.00 56.56 240 HIS A CA 1
ATOM 1896 C C . HIS A 1 240 ? -13.791 -21.052 -14.976 1.00 56.56 240 HIS A C 1
ATOM 1898 O O . HIS A 1 240 ? -13.627 -22.146 -15.511 1.00 56.56 240 HIS A O 1
ATOM 1904 N N . ARG A 1 241 ? -14.354 -20.949 -13.763 1.00 56.75 241 ARG A N 1
ATOM 1905 C CA . ARG A 1 241 ? -14.784 -22.130 -12.986 1.00 56.75 241 ARG A CA 1
ATOM 1906 C C . ARG A 1 241 ? -16.292 -22.399 -12.987 1.00 56.75 241 ARG A C 1
ATOM 1908 O O . ARG A 1 241 ? -16.688 -23.471 -12.544 1.00 56.75 241 ARG A O 1
ATOM 1915 N N . SER A 1 242 ? -17.135 -21.503 -13.505 1.00 55.00 242 SER A N 1
ATOM 1916 C CA . SER A 1 242 ? -18.601 -21.669 -13.461 1.00 55.00 242 SER A CA 1
ATOM 1917 C C . SER A 1 242 ? -19.209 -22.440 -14.645 1.00 55.00 242 SER A C 1
ATOM 1919 O O . SER A 1 242 ? -20.400 -22.734 -14.627 1.00 55.00 242 SER A O 1
ATOM 1921 N N . GLY A 1 243 ? -18.421 -22.820 -15.655 1.00 57.03 243 GLY A N 1
ATOM 1922 C CA . GLY A 1 243 ? -18.941 -23.333 -16.928 1.00 57.03 243 GLY A CA 1
ATOM 1923 C C . GLY A 1 243 ? -18.525 -24.757 -17.293 1.00 57.03 243 GLY A C 1
ATOM 1924 O O . GLY A 1 243 ? -18.009 -24.947 -18.385 1.00 57.03 243 GLY A O 1
ATOM 1925 N N . SER A 1 244 ? -18.713 -25.763 -16.429 1.00 52.19 244 SER A N 1
ATOM 1926 C CA . SER A 1 244 ? -18.751 -27.167 -16.894 1.00 52.19 244 SER A CA 1
ATOM 1927 C C . SER A 1 244 ? -19.389 -28.128 -15.884 1.00 52.19 244 SER A C 1
ATOM 1929 O O . SER A 1 244 ? -18.802 -29.117 -15.455 1.00 52.19 244 SER A O 1
ATOM 1931 N N . LYS A 1 245 ? -20.638 -27.864 -15.500 1.00 58.56 245 LYS A N 1
ATOM 1932 C CA . LYS A 1 245 ? -21.578 -28.958 -15.235 1.00 58.56 245 LYS A CA 1
ATOM 1933 C C . LYS A 1 245 ? -22.558 -28.966 -16.397 1.00 58.56 245 LYS A C 1
ATOM 1935 O O . LYS A 1 245 ? -23.639 -28.400 -16.315 1.00 58.56 245 LYS A O 1
ATOM 1940 N N . LYS A 1 246 ? -22.145 -29.574 -17.516 1.00 60.72 246 LYS A N 1
ATOM 1941 C CA . LYS A 1 246 ? -23.103 -30.078 -18.502 1.00 60.72 246 LYS A CA 1
ATOM 1942 C C . LYS A 1 246 ? -23.951 -31.104 -17.758 1.00 60.72 246 LYS A C 1
ATOM 1944 O O . LYS A 1 246 ? -23.494 -32.217 -17.505 1.00 60.72 246 LYS A O 1
ATOM 1949 N N . SER A 1 247 ? -25.148 -30.696 -17.359 1.00 54.66 247 SER A N 1
ATOM 1950 C CA . SER A 1 247 ? -26.223 -31.600 -16.984 1.00 54.66 247 SER A CA 1
ATOM 1951 C C . SER A 1 247 ? -26.392 -32.576 -18.141 1.00 54.66 247 SER A C 1
ATOM 1953 O O . SER A 1 247 ? -26.880 -32.214 -19.209 1.00 54.66 247 SER A O 1
ATOM 1955 N N . LYS A 1 248 ? -25.892 -33.798 -17.960 1.00 62.31 248 LYS A N 1
ATOM 1956 C CA . LYS A 1 248 ? -26.206 -34.923 -18.829 1.00 62.31 248 LYS A CA 1
ATOM 1957 C C . LYS A 1 248 ? -27.677 -35.223 -18.555 1.00 62.31 248 LYS A C 1
ATOM 1959 O O . LYS A 1 248 ? -27.992 -35.914 -17.592 1.00 62.31 248 LYS A O 1
ATOM 1964 N N . ALA A 1 249 ? -28.560 -34.575 -19.313 1.00 61.06 249 ALA A N 1
ATOM 1965 C CA . ALA A 1 249 ? -29.964 -34.939 -19.370 1.00 61.06 249 ALA A CA 1
ATOM 1966 C C . ALA A 1 249 ? -30.004 -36.419 -19.756 1.00 61.06 249 ALA A C 1
ATOM 1968 O O . ALA A 1 249 ? -29.473 -36.806 -20.797 1.00 61.06 249 ALA A O 1
ATOM 1969 N N . GLY A 1 250 ? -30.500 -37.247 -18.841 1.00 63.41 250 GLY A N 1
ATOM 1970 C CA . GLY A 1 250 ? -30.763 -38.644 -19.124 1.00 63.41 250 GLY A CA 1
ATOM 1971 C C . GLY A 1 250 ? -31.875 -38.716 -20.157 1.00 63.41 250 GLY A C 1
ATOM 1972 O O . GLY A 1 250 ? -32.977 -38.234 -19.898 1.00 63.41 250 GLY A O 1
ATOM 1973 N N . ASP A 1 251 ? -31.571 -39.309 -21.306 1.00 58.88 251 ASP A N 1
ATOM 1974 C CA . ASP A 1 251 ? -32.580 -39.866 -22.194 1.00 58.88 251 ASP A CA 1
ATOM 1975 C C . ASP A 1 251 ? -33.336 -40.950 -21.419 1.00 58.88 251 ASP A C 1
ATOM 1977 O O . ASP A 1 251 ? -32.804 -42.021 -21.122 1.00 58.88 251 ASP A O 1
ATOM 1981 N N . VAL A 1 252 ? -34.580 -40.646 -21.056 1.00 65.56 252 VAL A N 1
ATOM 1982 C CA . VAL A 1 252 ? -35.568 -41.639 -20.641 1.00 65.56 252 VAL A CA 1
ATOM 1983 C C . VAL A 1 252 ? -36.170 -42.197 -21.925 1.00 65.56 252 VAL A C 1
ATOM 1985 O O . VAL A 1 252 ? -37.101 -41.630 -22.489 1.00 65.56 252 VAL A O 1
ATOM 1988 N N . THR A 1 253 ? -35.619 -43.304 -22.415 1.00 61.56 253 THR A N 1
ATOM 1989 C CA . THR A 1 253 ? -36.275 -44.124 -23.434 1.00 61.56 253 THR A CA 1
ATOM 1990 C C . THR A 1 253 ? -37.423 -44.892 -22.792 1.00 61.56 253 THR A C 1
ATOM 1992 O O . THR A 1 253 ? -37.216 -45.853 -22.053 1.00 61.56 253 THR A O 1
ATOM 1995 N N . SER A 1 254 ? -38.641 -44.459 -23.090 1.00 57.53 254 SER A N 1
ATOM 1996 C CA . SER A 1 254 ? -39.868 -45.231 -22.943 1.00 57.53 254 SER A CA 1
ATOM 1997 C C . SER A 1 254 ? -39.903 -46.351 -23.987 1.00 57.53 254 SER A C 1
ATOM 1999 O O . SER A 1 254 ? -40.069 -46.079 -25.175 1.00 57.53 254 SER A O 1
ATOM 2001 N N . SER A 1 255 ? -39.768 -47.602 -23.548 1.00 54.25 255 SER A N 1
ATOM 2002 C CA . SER A 1 255 ? -40.098 -48.789 -24.342 1.00 54.25 255 SER A CA 1
ATOM 2003 C C . SER A 1 255 ? -41.353 -49.441 -23.770 1.00 54.25 255 SER A C 1
ATOM 2005 O O . SER A 1 255 ? -41.321 -50.087 -22.725 1.00 54.25 255 SER A O 1
ATOM 2007 N N . SER A 1 256 ? -42.459 -49.223 -24.467 1.00 56.03 256 SER A N 1
ATOM 2008 C CA . SER A 1 256 ? -43.705 -49.970 -24.370 1.00 56.03 256 SER A CA 1
ATOM 2009 C C . SER A 1 256 ? -43.624 -51.214 -25.255 1.00 56.03 256 SER A C 1
ATOM 2011 O O . SER A 1 256 ? -43.510 -51.050 -26.467 1.00 56.03 256 SER A O 1
ATOM 2013 N N . THR A 1 257 ? -43.708 -52.399 -24.645 1.00 58.41 257 THR A N 1
ATOM 2014 C CA . THR A 1 257 ? -44.354 -53.637 -25.140 1.00 58.41 257 THR A CA 1
ATOM 2015 C C . THR A 1 257 ? -44.330 -54.677 -24.036 1.00 58.41 257 THR A C 1
ATOM 2017 O O . THR A 1 257 ? -43.245 -54.838 -23.436 1.00 58.41 257 THR A O 1
#

Radius of gyration: 30.47 Å; chains: 1; bounding box: 70×119×87 Å